Protein AF-A0A800DBE6-F1 (afdb_monomer_lite)

pLDDT: mean 91.49, std 10.07, range [50.34, 98.75]

Sequence (195 aa):
FDFISDFTILSKRKYLEGYFFPATYKIKESELTPQIFANKMLEAFEIRAKKLDILDGKNGKTLQEIVTMASIIEKESSTHSGKEPNMISGILWNRIDQNIPLGADATIRYALKKDSSALTRIELQKDNTFNTRKYKGLPPHAIANAGEASLKAAINPSDTKYLFYLHDKKQKIHYAITNTQHENNKTQFCGGSCE

Radius of gyration: 17.72 Å; chains: 1; bounding box: 42×35×54 Å

Foldseek 3Di:
DVLCVVPPQCVPDPDCAQQQADDDDDDDPVRDDPSVNSVVRNVVSVVLCVVLVQSCHAPPGHSQQLSQQLLLLQVQAPDLDDQRLLQLLQLQVVCLVVQHQSQRVLLLCLVVVHDPDDDDPVSLPDDDQSNSNPDGDTRPGHSHHGHSSSSNSNRRHDDDLWNDWWAAPVRDIDTDNDPVVVVVCCVVRHVPDTD

Structure (mmCIF, N/CA/C/O backbone):
data_AF-A0A800DBE6-F1
#
_entry.id   AF-A0A800DBE6-F1
#
loop_
_atom_site.group_PDB
_atom_site.id
_atom_site.type_symbol
_atom_site.label_atom_id
_atom_site.label_alt_id
_atom_site.label_comp_id
_atom_site.label_asym_id
_atom_site.label_entity_id
_atom_site.label_seq_id
_atom_site.pdbx_PDB_ins_code
_atom_site.Cartn_x
_atom_site.Cartn_y
_atom_site.Cartn_z
_atom_site.occupancy
_atom_site.B_iso_or_equiv
_atom_site.auth_seq_id
_atom_site.auth_comp_id
_atom_site.auth_asym_id
_atom_site.auth_atom_id
_atom_site.pdbx_PDB_model_num
ATOM 1 N N . PHE A 1 1 ? 0.647 7.026 -22.995 1.00 50.34 1 PHE A N 1
ATOM 2 C CA . PHE A 1 1 ? 2.117 7.091 -22.987 1.00 50.34 1 PHE A CA 1
ATOM 3 C C . PHE A 1 1 ? 2.603 6.146 -24.066 1.00 50.34 1 PHE A C 1
ATOM 5 O O . PHE A 1 1 ? 2.354 4.950 -23.951 1.00 50.34 1 PHE A O 1
ATOM 12 N N . ASP A 1 2 ? 3.245 6.670 -25.103 1.00 56.22 2 ASP A N 1
ATOM 13 C CA . ASP A 1 2 ? 3.570 5.904 -26.317 1.00 56.22 2 ASP A CA 1
ATOM 14 C C . ASP A 1 2 ? 4.612 4.797 -26.088 1.00 56.22 2 ASP A C 1
ATOM 16 O O . ASP A 1 2 ? 4.792 3.937 -26.936 1.00 56.22 2 ASP A O 1
ATOM 20 N N . PHE A 1 3 ? 5.250 4.757 -24.912 1.00 64.56 3 PHE A N 1
ATOM 21 C CA . PHE A 1 3 ? 6.233 3.734 -24.550 1.00 64.56 3 PHE A CA 1
ATOM 22 C C . PHE A 1 3 ? 5.660 2.472 -23.883 1.00 64.56 3 PHE A C 1
ATOM 24 O O . PHE A 1 3 ? 6.404 1.519 -23.676 1.00 64.56 3 PHE A O 1
ATOM 31 N N . ILE A 1 4 ? 4.370 2.447 -23.516 1.00 58.28 4 ILE A N 1
ATOM 32 C CA . ILE A 1 4 ? 3.752 1.293 -22.825 1.00 58.28 4 ILE A CA 1
ATOM 33 C C . ILE A 1 4 ? 3.210 0.259 -23.833 1.00 58.28 4 ILE A C 1
ATOM 35 O O . ILE A 1 4 ? 2.717 -0.790 -23.430 1.00 58.28 4 ILE A O 1
ATOM 39 N N . SER A 1 5 ? 3.278 0.524 -25.144 1.00 55.75 5 SER A N 1
ATOM 40 C CA . SER A 1 5 ? 2.689 -0.337 -26.187 1.00 55.75 5 SER A CA 1
ATOM 41 C C . SER A 1 5 ? 3.156 -1.791 -26.125 1.00 55.75 5 SER A C 1
ATOM 43 O O . SER A 1 5 ? 2.398 -2.687 -26.486 1.00 55.75 5 SER A O 1
ATOM 45 N N . ASP A 1 6 ? 4.364 -2.017 -25.615 1.00 62.03 6 ASP A N 1
ATOM 46 C CA . ASP A 1 6 ? 4.991 -3.337 -25.563 1.00 62.03 6 ASP A CA 1
ATOM 47 C C . ASP A 1 6 ? 4.538 -4.161 -24.338 1.00 62.03 6 ASP A C 1
ATOM 49 O O . ASP A 1 6 ? 4.771 -5.366 -24.279 1.00 62.03 6 ASP A O 1
ATOM 53 N N . PHE A 1 7 ? 3.834 -3.546 -23.376 1.00 66.06 7 PHE A N 1
ATOM 54 C CA . PHE A 1 7 ? 3.318 -4.212 -22.177 1.00 66.06 7 PHE A CA 1
ATOM 55 C C . PHE A 1 7 ? 1.818 -4.502 -22.310 1.00 66.06 7 PHE A C 1
ATOM 57 O O . PHE A 1 7 ? 0.968 -3.642 -22.065 1.00 66.06 7 PHE A O 1
ATOM 64 N N . THR A 1 8 ? 1.449 -5.737 -22.651 1.00 64.69 8 THR A N 1
ATOM 65 C CA . THR A 1 8 ? 0.046 -6.139 -22.899 1.00 64.69 8 THR A CA 1
ATOM 66 C C . THR A 1 8 ? -0.905 -5.946 -21.709 1.00 64.69 8 THR A C 1
ATOM 68 O O . THR A 1 8 ? -2.105 -5.735 -21.906 1.00 64.69 8 THR A O 1
ATOM 71 N N . ILE A 1 9 ? -0.395 -6.028 -20.475 1.00 68.44 9 ILE A N 1
ATOM 72 C CA . ILE A 1 9 ? -1.204 -5.918 -19.249 1.00 68.44 9 ILE A CA 1
ATOM 73 C C . ILE A 1 9 ? -1.178 -4.488 -18.703 1.00 68.44 9 ILE A C 1
ATOM 75 O O . ILE A 1 9 ? -2.212 -3.971 -18.270 1.00 68.44 9 ILE A O 1
ATOM 79 N N . LEU A 1 10 ? -0.017 -3.831 -18.742 1.00 74.88 10 LEU A N 1
ATOM 80 C CA . LEU A 1 10 ? 0.153 -2.480 -18.206 1.00 74.88 10 LEU A CA 1
ATOM 81 C C . LEU A 1 10 ? -0.401 -1.397 -19.140 1.00 74.88 10 LEU A C 1
ATOM 83 O O . LEU A 1 10 ? -0.924 -0.398 -18.652 1.00 74.88 10 LEU A O 1
ATOM 87 N N . SER A 1 11 ? -0.394 -1.616 -20.461 1.00 71.50 11 SER A N 1
ATOM 88 C CA . SER A 1 11 ? -0.977 -0.686 -21.451 1.00 71.50 11 SER A CA 1
ATOM 89 C C . SER A 1 11 ? -2.472 -0.434 -21.250 1.00 71.50 11 SER A C 1
ATOM 91 O O . SER A 1 11 ? -2.983 0.613 -21.639 1.00 71.50 11 SER A O 1
ATOM 93 N N . LYS A 1 12 ? -3.175 -1.364 -20.593 1.00 73.88 12 LYS A N 1
ATOM 94 C CA . LYS A 1 12 ? -4.606 -1.258 -20.275 1.00 73.88 12 LYS A CA 1
ATOM 95 C C . LYS A 1 12 ? -4.883 -0.487 -18.978 1.00 73.88 12 LYS A C 1
ATOM 97 O O . LYS A 1 12 ? -6.044 -0.306 -18.613 1.00 73.88 12 LYS A O 1
ATOM 102 N N . ARG A 1 13 ? -3.850 -0.067 -18.236 1.00 77.75 13 ARG A N 1
ATOM 103 C CA . ARG A 1 13 ? -4.003 0.593 -16.933 1.00 77.75 13 ARG A CA 1
ATOM 104 C C . ARG A 1 13 ? -4.153 2.101 -17.095 1.00 77.75 13 ARG A C 1
ATOM 106 O O . ARG A 1 13 ? -3.370 2.757 -17.771 1.00 77.75 13 ARG A O 1
ATOM 113 N N . LYS A 1 14 ? -5.138 2.663 -16.390 1.00 80.94 14 LYS A N 1
ATOM 114 C CA . LYS A 1 14 ? -5.362 4.115 -16.315 1.00 80.94 14 LYS A CA 1
ATOM 115 C C . LYS A 1 14 ? -4.233 4.848 -15.576 1.00 80.94 14 LYS A C 1
ATOM 117 O O . LYS A 1 14 ? -3.953 6.002 -15.883 1.00 80.94 14 LYS A O 1
ATOM 122 N N . TYR A 1 15 ? -3.603 4.177 -14.612 1.00 84.12 15 TYR A N 1
ATOM 123 C CA . TYR A 1 15 ? -2.525 4.709 -13.780 1.00 84.12 15 TYR A CA 1
ATOM 124 C C . TYR A 1 15 ? -1.358 3.721 -13.752 1.00 84.12 15 TYR A C 1
ATOM 126 O O . TYR A 1 15 ? -1.583 2.519 -13.613 1.00 84.12 15 TYR A O 1
ATOM 134 N N . LEU A 1 16 ? -0.132 4.239 -13.857 1.00 90.38 16 LEU A N 1
ATOM 135 C CA . LEU A 1 16 ? 1.105 3.457 -13.725 1.00 90.38 16 LEU A CA 1
ATOM 136 C C . LEU A 1 16 ? 1.738 3.534 -12.327 1.00 90.38 16 LEU A C 1
ATOM 138 O O . LEU A 1 16 ? 2.733 2.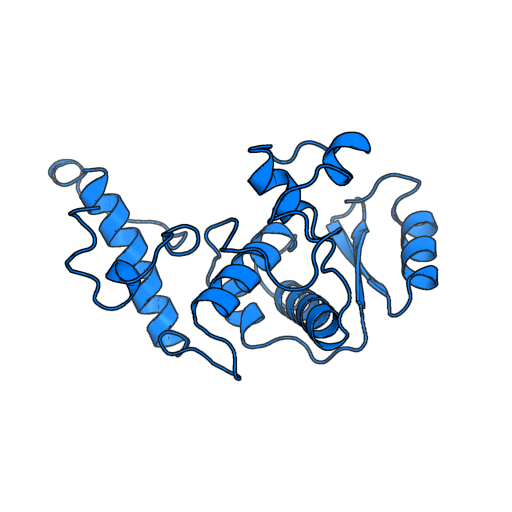861 -12.067 1.00 90.38 16 LEU A O 1
ATOM 142 N N . GLU A 1 17 ? 1.167 4.328 -11.422 1.00 94.38 17 GLU A N 1
ATOM 143 C CA . GLU A 1 17 ? 1.588 4.351 -10.020 1.00 94.38 17 GLU A CA 1
ATOM 144 C C . GLU A 1 17 ? 1.496 2.935 -9.427 1.00 94.38 17 GLU A C 1
ATOM 146 O O . GLU A 1 17 ? 0.474 2.260 -9.584 1.00 94.38 17 GLU A O 1
ATOM 151 N N . GLY A 1 18 ? 2.567 2.477 -8.775 1.00 96.50 18 GLY A N 1
ATOM 152 C CA . GLY A 1 18 ? 2.665 1.132 -8.200 1.00 96.50 18 GLY A CA 1
ATOM 153 C C . GLY A 1 18 ? 3.276 0.064 -9.112 1.00 96.50 18 GLY A C 1
ATOM 154 O O . GLY A 1 18 ? 3.572 -1.028 -8.629 1.00 96.50 18 GLY A O 1
ATOM 155 N N . TYR A 1 19 ? 3.497 0.363 -10.396 1.00 96.00 19 TYR A N 1
ATOM 156 C CA . TYR A 1 19 ? 3.990 -0.610 -11.380 1.00 96.00 19 TYR A CA 1
ATOM 157 C C . TYR A 1 19 ? 5.471 -0.437 -11.745 1.00 96.00 19 TYR A C 1
ATOM 159 O O . TYR A 1 19 ? 6.016 -1.259 -12.475 1.00 96.00 19 TYR A O 1
ATOM 167 N N . PHE A 1 20 ? 6.157 0.590 -11.236 1.00 95.94 20 PHE A N 1
ATOM 168 C CA . PHE A 1 20 ? 7.591 0.777 -11.471 1.00 95.94 20 PHE A CA 1
ATOM 169 C C . PHE A 1 20 ? 8.393 0.091 -10.365 1.00 95.94 20 PHE A C 1
ATOM 171 O O . PHE A 1 20 ? 8.610 0.670 -9.305 1.00 95.94 20 PHE A O 1
ATOM 178 N N . PHE A 1 21 ? 8.835 -1.148 -10.585 1.00 97.12 21 PHE A N 1
ATOM 179 C CA . PHE A 1 21 ? 9.424 -1.954 -9.512 1.00 97.12 21 PHE A CA 1
ATOM 180 C C . PHE A 1 21 ? 10.672 -1.286 -8.884 1.00 97.12 21 PHE A C 1
ATOM 182 O O . PHE A 1 21 ? 11.562 -0.837 -9.614 1.00 97.12 21 PHE A O 1
ATOM 189 N N . PRO A 1 22 ? 10.791 -1.213 -7.546 1.00 96.44 22 PRO A N 1
ATOM 190 C CA . PRO A 1 22 ? 11.966 -0.637 -6.899 1.00 96.44 22 PRO A CA 1
ATOM 191 C C . PRO A 1 22 ? 13.108 -1.664 -6.854 1.00 96.44 22 PRO A C 1
ATOM 193 O O . PRO A 1 22 ? 13.065 -2.644 -6.110 1.00 96.44 22 PRO A O 1
ATOM 196 N N . ALA A 1 23 ? 14.143 -1.455 -7.669 1.00 94.94 23 ALA A N 1
ATOM 197 C CA . ALA A 1 23 ? 15.337 -2.297 -7.715 1.00 94.94 23 ALA A CA 1
ATOM 198 C C . ALA A 1 23 ? 16.558 -1.515 -8.221 1.00 94.94 23 ALA A C 1
ATOM 200 O O . ALA A 1 23 ? 16.451 -0.368 -8.655 1.00 94.94 23 ALA A O 1
ATOM 201 N N . THR A 1 24 ? 17.723 -2.160 -8.197 1.00 94.69 24 THR A N 1
ATOM 202 C CA . THR A 1 24 ? 18.933 -1.646 -8.845 1.00 94.69 24 THR A CA 1
ATOM 203 C C . THR A 1 24 ? 18.963 -2.076 -10.307 1.00 94.69 24 THR A C 1
ATOM 205 O O . THR A 1 24 ? 18.937 -3.271 -10.608 1.00 94.69 24 THR A O 1
ATOM 208 N N . TYR A 1 25 ? 19.082 -1.109 -11.215 1.00 93.75 25 TYR A N 1
ATOM 209 C CA . TYR A 1 25 ? 19.108 -1.337 -12.659 1.00 93.75 25 TYR A CA 1
ATOM 210 C C . TYR A 1 25 ? 20.491 -1.032 -13.229 1.00 93.75 25 TYR A C 1
ATOM 212 O O . TYR A 1 25 ? 21.062 0.020 -12.957 1.00 93.75 25 TYR A O 1
ATOM 220 N N . LYS A 1 26 ? 21.023 -1.946 -14.046 1.00 93.38 26 LYS A N 1
ATOM 221 C CA . LYS A 1 26 ? 22.257 -1.723 -14.810 1.00 93.38 26 LYS A CA 1
ATOM 222 C C . LYS A 1 26 ? 21.892 -1.330 -16.238 1.00 93.38 26 LYS A C 1
ATOM 224 O O . LYS A 1 26 ? 21.202 -2.085 -16.924 1.00 93.38 26 LYS A O 1
ATOM 229 N N . ILE A 1 27 ? 22.345 -0.157 -16.667 1.00 93.31 27 ILE A N 1
ATOM 230 C CA . ILE A 1 27 ? 22.111 0.401 -18.004 1.00 93.31 27 ILE A CA 1
ATOM 231 C C . ILE A 1 27 ? 23.426 1.008 -18.473 1.00 93.31 27 ILE A C 1
ATOM 233 O O . ILE A 1 27 ? 24.124 1.636 -17.676 1.00 93.31 27 ILE A O 1
ATOM 237 N N . LYS A 1 28 ? 23.784 0.802 -19.742 1.00 94.69 28 LYS A N 1
ATOM 238 C CA . LYS A 1 28 ? 24.924 1.512 -20.321 1.00 94.69 28 LYS A CA 1
ATOM 239 C C . LYS A 1 28 ? 24.567 2.985 -20.456 1.00 94.69 28 LYS A C 1
ATOM 241 O O . LYS A 1 28 ? 23.475 3.308 -20.908 1.00 94.69 28 LYS A O 1
ATOM 246 N N . GLU A 1 29 ? 25.495 3.869 -20.118 1.00 93.75 29 GLU A N 1
ATOM 247 C CA . GLU A 1 29 ? 25.270 5.316 -20.184 1.00 93.75 29 GLU A CA 1
ATOM 248 C C . GLU A 1 29 ? 24.824 5.774 -21.582 1.00 93.75 29 GLU A C 1
ATOM 250 O O . GLU A 1 29 ? 23.875 6.540 -21.707 1.00 93.75 29 GLU A O 1
ATOM 255 N N . SER A 1 30 ? 25.408 5.198 -22.637 1.00 95.75 30 SER A N 1
ATOM 256 C CA . SER A 1 30 ? 25.043 5.466 -24.036 1.00 95.75 30 SER A CA 1
ATOM 257 C C . SER A 1 30 ? 23.611 5.063 -24.416 1.00 95.75 30 SER A C 1
ATOM 259 O O . SER A 1 30 ? 23.105 5.498 -25.444 1.00 95.75 30 SER A O 1
ATOM 261 N N . GLU A 1 31 ? 22.980 4.187 -23.633 1.00 91.44 31 GLU A N 1
ATOM 262 C CA . GLU A 1 31 ? 21.617 3.684 -23.840 1.00 91.44 31 GLU A CA 1
ATOM 263 C C . GLU A 1 31 ? 20.621 4.349 -22.868 1.00 91.44 31 GLU A C 1
ATOM 265 O O . GLU A 1 31 ? 19.426 4.058 -22.911 1.00 91.44 31 GLU A O 1
ATOM 270 N N . LEU A 1 32 ? 21.078 5.209 -21.949 1.00 93.31 32 LEU A N 1
ATOM 271 C CA . LEU A 1 32 ? 20.220 5.757 -20.906 1.00 93.31 32 LEU A CA 1
ATOM 272 C C . LEU A 1 32 ? 19.283 6.831 -21.469 1.00 93.31 32 LEU A C 1
ATOM 274 O O . LEU A 1 32 ? 19.688 7.939 -21.807 1.00 93.31 32 LEU A O 1
ATOM 278 N N . THR A 1 33 ? 17.991 6.520 -21.472 1.00 93.06 33 THR A N 1
ATOM 279 C CA . THR A 1 33 ? 16.910 7.493 -21.649 1.00 93.06 33 THR A CA 1
ATOM 280 C C . THR A 1 33 ? 15.860 7.289 -20.555 1.00 93.06 33 THR A C 1
ATOM 282 O O . THR A 1 33 ? 15.738 6.171 -20.036 1.00 93.06 33 THR A O 1
ATOM 285 N N . PRO A 1 34 ? 15.057 8.314 -20.205 1.00 90.62 34 PRO A N 1
ATOM 286 C CA . PRO A 1 34 ? 13.945 8.144 -19.268 1.00 90.62 34 PRO A CA 1
ATOM 287 C C . PRO A 1 34 ? 12.996 7.009 -19.673 1.00 90.62 34 PRO A C 1
ATOM 289 O O . PRO A 1 34 ? 12.542 6.253 -18.819 1.00 90.62 34 PRO A O 1
ATOM 292 N N . GLN A 1 35 ? 12.753 6.844 -20.977 1.00 88.06 35 GLN A N 1
ATOM 293 C CA . GLN A 1 35 ? 11.915 5.778 -21.525 1.00 88.06 35 GLN A CA 1
ATOM 294 C C . GLN A 1 35 ? 12.521 4.387 -21.304 1.00 88.06 35 GLN A C 1
ATOM 296 O O . GLN A 1 35 ? 11.833 3.486 -20.832 1.00 88.06 35 GLN A O 1
ATOM 301 N N . ILE A 1 36 ? 13.811 4.204 -21.598 1.00 89.81 36 ILE A N 1
ATOM 302 C CA . ILE A 1 36 ? 14.493 2.916 -21.396 1.00 89.81 36 ILE A CA 1
ATOM 303 C C . ILE A 1 36 ? 14.537 2.553 -19.909 1.00 89.81 36 ILE A C 1
ATOM 305 O O . ILE A 1 36 ? 14.324 1.394 -19.548 1.00 89.81 36 ILE A O 1
ATOM 309 N N . PHE A 1 37 ? 14.769 3.536 -19.035 1.00 92.25 37 PHE A N 1
ATOM 310 C CA . PHE A 1 37 ? 14.738 3.318 -17.591 1.00 92.25 37 PHE A CA 1
ATOM 311 C C . PHE A 1 37 ? 13.335 2.924 -17.107 1.00 92.25 37 PHE A C 1
ATOM 313 O O . PHE A 1 37 ? 13.189 1.908 -16.428 1.00 92.25 37 PHE A O 1
ATOM 320 N N . ALA A 1 38 ? 12.302 3.661 -17.528 1.00 91.19 38 ALA A N 1
ATOM 321 C CA . ALA A 1 38 ? 10.905 3.354 -17.228 1.00 91.19 38 ALA A CA 1
ATOM 322 C C . ALA A 1 38 ? 10.520 1.937 -17.682 1.00 91.19 38 ALA A C 1
ATOM 324 O O . ALA A 1 38 ? 9.991 1.165 -16.883 1.00 91.19 38 ALA A O 1
ATOM 325 N N . ASN A 1 39 ? 10.856 1.556 -18.918 1.00 89.19 39 ASN A N 1
ATOM 326 C CA . ASN A 1 39 ? 10.563 0.225 -19.451 1.00 89.19 39 ASN A CA 1
ATOM 327 C C . ASN A 1 39 ? 11.228 -0.881 -18.628 1.00 89.19 39 ASN A C 1
ATOM 329 O O . ASN A 1 39 ? 10.569 -1.860 -18.291 1.00 89.19 39 ASN A O 1
ATOM 333 N N . LYS A 1 40 ? 12.490 -0.707 -18.215 1.00 92.06 40 LYS A N 1
ATOM 334 C CA . LYS A 1 40 ? 13.169 -1.684 -17.346 1.00 92.06 40 LYS A CA 1
ATOM 335 C C . LYS A 1 40 ? 12.481 -1.849 -15.992 1.00 92.06 40 LYS A C 1
ATOM 337 O O . LYS A 1 40 ? 12.427 -2.962 -15.472 1.00 92.06 40 LYS A O 1
ATOM 342 N N . MET A 1 41 ? 11.950 -0.769 -15.421 1.00 94.75 41 MET A N 1
ATOM 343 C CA . MET A 1 41 ? 11.204 -0.831 -14.161 1.00 94.75 41 MET A CA 1
ATOM 344 C C . MET A 1 41 ? 9.854 -1.546 -14.311 1.00 94.75 41 MET A C 1
ATOM 346 O O . MET A 1 41 ? 9.480 -2.325 -13.431 1.00 94.75 41 MET A O 1
ATOM 350 N N . LEU A 1 42 ? 9.140 -1.307 -15.417 1.00 93.75 42 LEU A N 1
ATOM 351 C CA . LEU A 1 42 ? 7.870 -1.976 -15.728 1.00 93.75 42 LEU A CA 1
ATOM 352 C C . LEU A 1 42 ? 8.080 -3.469 -16.038 1.00 93.75 42 LEU A C 1
ATOM 354 O O . LEU A 1 42 ? 7.358 -4.320 -15.524 1.00 93.75 42 LEU A O 1
ATOM 358 N N . GLU A 1 43 ? 9.120 -3.805 -16.801 1.00 92.00 43 GLU A N 1
ATOM 359 C CA . GLU A 1 43 ? 9.507 -5.189 -17.096 1.00 92.00 43 GLU A CA 1
ATOM 360 C C . GLU A 1 43 ? 9.885 -5.943 -15.815 1.00 92.00 43 GLU A C 1
ATOM 362 O O . GLU A 1 43 ? 9.430 -7.065 -15.576 1.00 92.00 43 GLU A O 1
ATOM 367 N N . ALA A 1 44 ? 10.662 -5.307 -14.933 1.00 95.06 44 ALA A N 1
ATOM 368 C CA . ALA A 1 44 ? 10.984 -5.885 -13.637 1.00 95.06 44 ALA A CA 1
ATOM 369 C C . ALA A 1 44 ? 9.721 -6.156 -12.809 1.00 95.06 44 ALA A C 1
ATOM 371 O O . ALA A 1 44 ? 9.619 -7.228 -12.203 1.00 95.06 44 ALA A O 1
ATOM 372 N N . PHE A 1 45 ? 8.742 -5.246 -12.815 1.00 96.19 45 PHE A N 1
ATOM 373 C CA . PHE A 1 45 ? 7.456 -5.488 -12.167 1.00 96.19 45 PHE A CA 1
ATOM 374 C C . PHE A 1 45 ? 6.750 -6.709 -12.759 1.00 96.19 45 PHE A C 1
ATOM 376 O O . PHE A 1 45 ? 6.389 -7.606 -11.998 1.00 96.19 45 PHE A O 1
ATOM 383 N N . GLU A 1 46 ? 6.595 -6.795 -14.085 1.00 93.25 46 GLU A N 1
ATOM 384 C CA . GLU A 1 46 ? 5.912 -7.926 -14.728 1.00 93.25 46 GLU A CA 1
ATOM 385 C C . GLU A 1 46 ? 6.586 -9.265 -14.408 1.00 93.25 46 GLU A C 1
ATOM 387 O O . GLU A 1 46 ? 5.900 -10.235 -14.078 1.00 93.25 46 GLU A O 1
ATOM 392 N N . ILE A 1 47 ? 7.923 -9.318 -14.402 1.00 94.19 47 ILE A N 1
ATOM 393 C CA . ILE A 1 47 ? 8.677 -10.518 -14.010 1.00 94.19 47 ILE A CA 1
ATOM 394 C C . ILE A 1 47 ? 8.327 -10.938 -12.576 1.00 94.19 47 ILE A C 1
ATOM 396 O O . ILE A 1 47 ? 8.115 -12.126 -12.308 1.00 94.19 47 ILE A O 1
ATOM 400 N N . ARG A 1 48 ? 8.271 -9.989 -11.629 1.00 96.38 48 ARG A N 1
ATOM 401 C CA . ARG A 1 48 ? 7.926 -10.296 -10.229 1.00 96.38 48 ARG A CA 1
ATOM 402 C C . ARG A 1 48 ? 6.456 -10.668 -10.086 1.00 96.38 48 ARG A C 1
ATOM 404 O O . ARG A 1 48 ? 6.158 -11.656 -9.422 1.00 96.38 48 ARG A O 1
ATOM 411 N N . ALA A 1 49 ? 5.557 -9.941 -10.737 1.00 95.69 49 ALA A N 1
ATOM 412 C CA . ALA A 1 49 ? 4.128 -10.215 -10.723 1.00 95.69 49 ALA A CA 1
ATOM 413 C C . ALA A 1 49 ? 3.807 -11.599 -11.312 1.00 95.69 49 ALA A C 1
ATOM 415 O O . ALA A 1 49 ? 2.992 -12.332 -10.754 1.00 95.69 49 ALA A O 1
ATOM 416 N N . LYS A 1 50 ? 4.507 -12.008 -12.377 1.00 95.69 50 LYS A N 1
ATOM 417 C CA . LYS A 1 50 ? 4.414 -13.358 -12.945 1.00 95.69 50 LYS A CA 1
ATOM 418 C C . LYS A 1 50 ? 4.928 -14.419 -11.974 1.00 95.69 50 LYS A C 1
ATOM 420 O O . LYS A 1 50 ? 4.263 -15.425 -11.766 1.00 95.69 50 LYS A O 1
ATOM 425 N N . LYS A 1 51 ? 6.083 -14.189 -11.340 1.00 97.06 51 LYS A N 1
ATOM 426 C CA . LYS A 1 51 ? 6.653 -15.112 -10.339 1.00 97.06 51 LYS A CA 1
ATOM 427 C C . LYS A 1 51 ? 5.742 -15.289 -9.117 1.00 97.06 51 LYS A C 1
ATOM 429 O O . LYS A 1 51 ? 5.707 -16.370 -8.539 1.00 97.06 51 LYS A O 1
ATOM 434 N N . LEU A 1 52 ? 5.045 -14.230 -8.710 1.00 97.25 52 LEU A N 1
ATOM 435 C CA . LEU A 1 52 ? 4.070 -14.258 -7.615 1.00 97.25 52 LEU A CA 1
ATOM 436 C C . LEU A 1 52 ? 2.693 -14.771 -8.047 1.00 97.25 52 LEU A C 1
ATOM 438 O O . LEU A 1 52 ? 1.852 -15.028 -7.181 1.00 97.25 52 LEU A O 1
ATOM 442 N N . ASP A 1 53 ? 2.483 -14.940 -9.355 1.00 97.06 53 ASP A N 1
ATOM 443 C CA . ASP A 1 53 ? 1.217 -15.363 -9.940 1.00 97.06 53 ASP A CA 1
ATOM 444 C C . ASP A 1 53 ? 0.071 -14.431 -9.494 1.00 97.06 53 ASP A C 1
ATOM 446 O O . ASP A 1 53 ? -0.852 -14.824 -8.785 1.00 97.06 53 ASP A O 1
ATOM 450 N N . ILE A 1 54 ? 0.226 -13.136 -9.809 1.00 96.81 54 ILE A N 1
ATOM 451 C CA . ILE A 1 54 ? -0.747 -12.075 -9.476 1.00 96.81 54 ILE A CA 1
ATOM 452 C C . ILE A 1 54 ? -1.243 -11.285 -10.692 1.00 96.81 54 ILE A C 1
ATOM 454 O O . ILE A 1 54 ? -2.094 -10.413 -10.530 1.00 96.81 54 ILE A O 1
ATOM 458 N N . LEU A 1 55 ? -0.711 -11.540 -11.895 1.00 94.50 55 LEU A N 1
ATOM 459 C CA . LEU A 1 55 ? -1.022 -10.755 -13.099 1.00 94.50 55 LEU A CA 1
ATOM 460 C C . LEU A 1 55 ? -2.522 -10.752 -13.433 1.00 94.50 55 LEU A C 1
ATOM 462 O O . LEU A 1 55 ? -3.068 -9.697 -13.764 1.00 94.50 55 LEU A O 1
ATOM 466 N N . ASP A 1 56 ? -3.185 -11.892 -13.244 1.00 94.25 56 ASP A N 1
ATOM 467 C CA . ASP A 1 56 ? -4.627 -12.069 -13.455 1.00 94.25 56 ASP A CA 1
ATOM 468 C C . ASP A 1 56 ? -5.455 -11.850 -12.172 1.00 94.25 56 ASP A C 1
ATOM 470 O O . ASP A 1 56 ? -6.657 -12.107 -12.130 1.00 94.25 56 ASP A O 1
ATOM 474 N N . GLY A 1 57 ? -4.825 -11.322 -11.118 1.00 95.50 57 GLY A N 1
ATOM 475 C CA . GLY A 1 57 ? -5.379 -11.297 -9.769 1.00 95.50 57 GLY A CA 1
ATOM 476 C C . GLY A 1 57 ? -5.103 -12.589 -8.998 1.00 95.50 57 GLY A C 1
ATOM 477 O O . GLY A 1 57 ? -4.615 -13.577 -9.539 1.00 95.50 57 GLY A O 1
ATOM 478 N N . LYS A 1 58 ? -5.369 -12.561 -7.691 1.00 97.06 58 LYS A N 1
ATOM 479 C CA . LYS A 1 58 ? -5.135 -13.684 -6.773 1.00 97.06 58 LYS A CA 1
ATOM 480 C C . LYS A 1 58 ? -6.038 -13.555 -5.550 1.00 97.06 58 LYS A C 1
ATOM 482 O O . LYS A 1 58 ? -6.321 -12.443 -5.114 1.00 97.06 58 LYS A O 1
ATOM 487 N N . ASN A 1 59 ? -6.490 -14.679 -4.989 1.00 95.19 59 ASN A N 1
ATOM 488 C CA . ASN A 1 59 ? -7.323 -14.721 -3.774 1.00 95.19 59 ASN A CA 1
ATOM 489 C C . ASN A 1 59 ? -8.579 -13.825 -3.852 1.00 95.19 59 ASN A C 1
ATOM 491 O O . ASN A 1 59 ? -8.943 -13.157 -2.888 1.00 95.19 59 ASN A O 1
ATOM 495 N N . GLY A 1 60 ? -9.220 -13.769 -5.025 1.00 95.94 60 GLY A N 1
ATOM 496 C CA . GLY A 1 60 ? -10.409 -12.939 -5.256 1.00 95.94 60 GLY A CA 1
ATOM 497 C C . GLY A 1 60 ? -10.140 -11.433 -5.354 1.00 95.94 60 GLY A C 1
ATOM 498 O O . GLY A 1 60 ? -11.089 -10.656 -5.372 1.00 95.94 60 GLY A O 1
ATOM 499 N N . LYS A 1 61 ? -8.872 -11.010 -5.418 1.00 97.44 61 LYS A N 1
ATOM 500 C CA . LYS A 1 61 ? -8.463 -9.612 -5.594 1.00 97.44 61 LYS A CA 1
ATOM 501 C C . LYS A 1 61 ? -7.854 -9.417 -6.977 1.00 97.44 61 LYS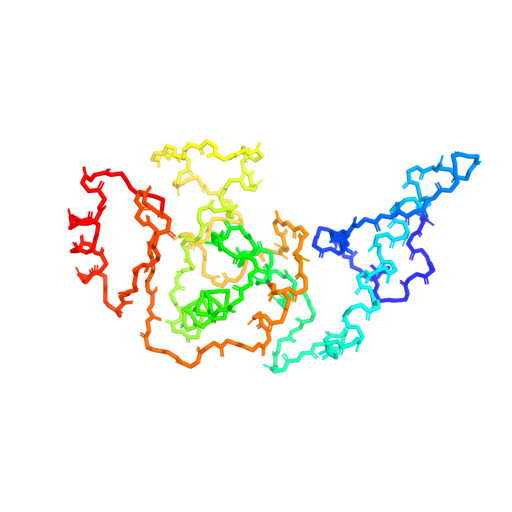 A C 1
ATOM 503 O O . LYS A 1 61 ? -7.062 -10.236 -7.445 1.00 97.44 61 LYS A O 1
ATOM 508 N N . THR A 1 62 ? -8.197 -8.315 -7.625 1.00 96.69 62 THR A N 1
ATOM 509 C CA . THR A 1 62 ? -7.598 -7.899 -8.896 1.00 96.69 62 THR A CA 1
ATOM 510 C C . THR A 1 62 ? -6.135 -7.490 -8.705 1.00 96.69 62 THR A C 1
ATOM 512 O O . THR A 1 62 ? -5.724 -7.087 -7.615 1.00 96.69 62 THR A O 1
ATOM 515 N N . LEU A 1 63 ? -5.343 -7.499 -9.785 1.00 96.19 63 LEU A N 1
ATOM 516 C CA . LEU A 1 63 ? -3.968 -6.979 -9.749 1.00 96.19 63 LEU A CA 1
ATOM 517 C C . LEU A 1 63 ? -3.908 -5.544 -9.194 1.00 96.19 63 LEU A C 1
ATOM 519 O O . LEU A 1 63 ? -3.012 -5.222 -8.421 1.00 96.19 63 LEU A O 1
ATOM 523 N N . GLN A 1 64 ? -4.875 -4.690 -9.544 1.00 96.19 64 GLN A N 1
ATOM 524 C CA . GLN A 1 64 ? -4.918 -3.310 -9.056 1.00 96.19 64 GLN A CA 1
ATOM 525 C C . GLN A 1 64 ? -5.122 -3.246 -7.540 1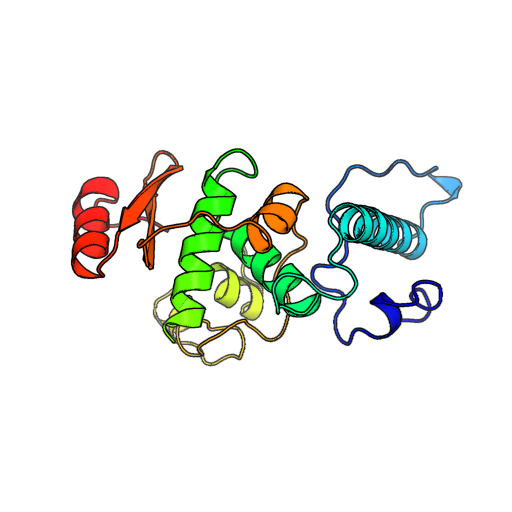.00 96.19 64 GLN A C 1
ATOM 527 O O . GLN A 1 64 ? -4.453 -2.455 -6.878 1.00 96.19 64 GLN A O 1
ATOM 532 N N . GLU A 1 65 ? -6.002 -4.073 -6.978 1.00 97.94 65 GLU A N 1
ATOM 533 C CA . GLU A 1 65 ? -6.218 -4.128 -5.529 1.00 97.94 65 GLU A CA 1
ATOM 534 C C . GLU A 1 65 ? -4.983 -4.659 -4.797 1.00 97.94 65 GLU A C 1
ATOM 536 O O . GLU A 1 65 ? -4.589 -4.091 -3.781 1.00 97.94 65 GLU A O 1
ATOM 541 N N . ILE A 1 66 ? -4.329 -5.687 -5.348 1.00 98.50 66 ILE A N 1
ATOM 542 C CA . ILE A 1 66 ? -3.086 -6.249 -4.799 1.00 98.50 66 ILE A CA 1
ATOM 543 C C . ILE A 1 66 ? -1.977 -5.192 -4.786 1.00 98.50 66 ILE A C 1
ATOM 545 O O . ILE A 1 66 ? -1.347 -4.979 -3.752 1.00 98.50 66 ILE A O 1
ATOM 549 N N . VAL A 1 67 ? -1.755 -4.499 -5.907 1.00 98.25 67 VAL A N 1
ATOM 550 C CA . VAL A 1 67 ? -0.721 -3.458 -6.032 1.00 98.25 67 VAL A CA 1
ATOM 551 C C . VAL A 1 67 ? -1.038 -2.256 -5.141 1.00 98.25 67 VAL A C 1
ATOM 553 O O . VAL A 1 67 ? -0.146 -1.713 -4.490 1.00 98.25 67 VAL A O 1
ATOM 556 N N . THR A 1 68 ? -2.314 -1.873 -5.041 1.00 98.50 68 THR A N 1
ATOM 557 C CA . THR A 1 68 ? -2.744 -0.782 -4.157 1.00 98.50 68 THR A CA 1
ATOM 558 C C . THR A 1 68 ? -2.514 -1.141 -2.693 1.00 98.50 68 THR A C 1
ATOM 560 O O . THR A 1 68 ? -1.887 -0.361 -1.976 1.00 98.50 68 THR A O 1
ATOM 563 N N . MET A 1 69 ? -2.925 -2.336 -2.260 1.00 98.75 69 MET A N 1
ATOM 564 C CA . MET A 1 69 ? -2.669 -2.819 -0.902 1.00 98.75 69 MET A CA 1
ATOM 565 C C . MET A 1 69 ? -1.165 -2.899 -0.609 1.00 98.75 69 MET A C 1
ATOM 567 O O . MET A 1 69 ? -0.710 -2.385 0.411 1.00 98.75 69 MET A O 1
ATOM 571 N N . ALA A 1 70 ? -0.376 -3.464 -1.528 1.00 98.56 70 ALA A N 1
ATOM 572 C CA . ALA A 1 70 ? 1.075 -3.550 -1.391 1.00 98.56 70 ALA A CA 1
ATOM 573 C C . ALA A 1 70 ? 1.724 -2.169 -1.227 1.00 98.56 70 ALA A C 1
ATOM 575 O O . ALA A 1 70 ? 2.636 -2.022 -0.421 1.00 98.56 70 ALA A O 1
ATOM 576 N N . SER A 1 71 ? 1.236 -1.146 -1.936 1.00 98.50 71 SER A N 1
ATOM 577 C CA . SER A 1 71 ? 1.754 0.220 -1.802 1.00 98.50 71 SER A CA 1
ATOM 578 C C . SER A 1 71 ? 1.455 0.863 -0.447 1.00 98.50 71 SER A C 1
ATOM 580 O O . SER A 1 71 ? 2.248 1.671 0.026 1.00 98.50 71 SER A O 1
ATOM 582 N N . ILE A 1 72 ? 0.335 0.500 0.187 1.00 98.38 72 ILE A N 1
ATOM 583 C CA . ILE A 1 72 ? 0.003 0.961 1.538 1.00 98.38 72 ILE A CA 1
ATOM 584 C C . ILE A 1 72 ? 0.908 0.240 2.539 1.00 98.38 72 ILE A C 1
ATOM 586 O O . ILE A 1 72 ? 1.578 0.902 3.322 1.00 98.38 72 ILE A O 1
ATOM 590 N N . ILE A 1 73 ? 1.019 -1.091 2.445 1.00 98.25 73 ILE A N 1
ATOM 591 C CA . ILE A 1 73 ? 1.919 -1.894 3.292 1.00 98.25 73 ILE A CA 1
ATOM 592 C C . ILE A 1 73 ? 3.362 -1.376 3.210 1.00 98.25 73 ILE A C 1
ATOM 594 O O . ILE A 1 73 ? 4.008 -1.215 4.238 1.00 98.25 73 ILE A O 1
ATOM 598 N N . GLU A 1 74 ? 3.850 -1.053 2.009 1.00 97.38 74 GLU A N 1
ATOM 599 C CA . GLU A 1 74 ? 5.198 -0.509 1.787 1.00 97.38 74 GLU A CA 1
ATOM 600 C C . GLU A 1 74 ? 5.471 0.762 2.602 1.00 97.38 74 GLU A C 1
ATOM 602 O O . GLU A 1 74 ? 6.596 0.978 3.053 1.00 97.38 74 GLU A O 1
ATOM 607 N N . LYS A 1 75 ? 4.449 1.611 2.766 1.00 95.56 75 LYS A N 1
ATOM 608 C CA . LYS A 1 75 ? 4.550 2.895 3.467 1.00 95.56 75 LYS A CA 1
ATOM 609 C C . LYS A 1 75 ? 4.252 2.796 4.961 1.00 95.56 75 LYS A C 1
ATOM 611 O O . LYS A 1 75 ? 4.666 3.690 5.689 1.00 95.56 75 LYS A O 1
ATOM 616 N N . GLU A 1 76 ? 3.548 1.753 5.386 1.00 94.06 76 GLU A N 1
ATOM 617 C CA . GLU A 1 76 ? 3.155 1.513 6.781 1.00 94.06 76 GLU A CA 1
ATOM 618 C C . GLU A 1 76 ? 4.129 0.581 7.518 1.00 94.06 76 GLU A C 1
ATOM 620 O O . GLU A 1 76 ? 4.153 0.559 8.744 1.00 94.06 76 GLU A O 1
ATOM 625 N N . SER A 1 77 ? 4.924 -0.207 6.792 1.00 92.44 77 SER A N 1
ATOM 626 C CA . SER A 1 77 ? 5.896 -1.123 7.386 1.00 92.44 77 SER A CA 1
ATOM 627 C C . SER A 1 77 ? 7.214 -0.412 7.681 1.00 92.44 77 SER A C 1
ATOM 629 O O . SER A 1 77 ? 7.830 0.169 6.785 1.00 92.44 77 SER A O 1
ATOM 631 N N . SER A 1 78 ? 7.700 -0.531 8.916 1.00 87.19 78 SER A N 1
ATOM 632 C CA . SER A 1 78 ? 9.048 -0.089 9.300 1.00 87.19 78 SER A CA 1
ATOM 633 C C . SER A 1 78 ? 10.112 -1.075 8.829 1.00 87.19 78 SER A C 1
ATOM 635 O O . SER A 1 78 ? 11.278 -0.712 8.667 1.00 87.19 78 SER A O 1
ATOM 637 N N . THR A 1 79 ? 9.721 -2.330 8.594 1.00 84.62 79 THR A N 1
ATOM 638 C CA . THR A 1 79 ? 10.600 -3.364 8.049 1.00 84.62 79 THR A CA 1
ATOM 639 C C . THR A 1 79 ? 10.059 -3.909 6.727 1.00 84.62 79 THR A C 1
ATOM 641 O O . THR A 1 79 ? 8.922 -4.356 6.633 1.00 84.62 79 THR A O 1
ATOM 644 N N . HIS A 1 80 ? 10.881 -3.935 5.676 1.00 86.50 80 HIS A N 1
ATOM 645 C CA . HIS A 1 80 ? 10.509 -4.505 4.365 1.00 86.50 80 HIS A CA 1
ATOM 646 C C . HIS A 1 80 ? 10.876 -5.993 4.261 1.00 86.50 80 HIS A C 1
ATOM 648 O O . HIS A 1 80 ? 11.286 -6.488 3.212 1.00 86.50 80 HIS A O 1
ATOM 654 N N . SER A 1 81 ? 10.791 -6.711 5.384 1.00 86.62 81 SER A N 1
ATOM 655 C CA . SER A 1 81 ? 11.118 -8.135 5.500 1.00 86.62 81 SER A CA 1
ATOM 656 C C . SER A 1 81 ? 10.478 -8.749 6.753 1.00 86.62 81 SER A C 1
ATOM 658 O O . SER A 1 81 ? 9.872 -8.055 7.564 1.00 86.62 81 SER A O 1
ATOM 660 N N . GLY A 1 82 ? 10.611 -10.065 6.931 1.00 88.81 82 GLY A N 1
ATOM 661 C CA . GLY A 1 82 ? 10.103 -10.745 8.122 1.00 88.81 82 GLY A CA 1
ATOM 662 C C . GLY A 1 82 ? 8.575 -10.834 8.161 1.00 88.81 82 GLY A C 1
ATOM 663 O O . GLY A 1 82 ? 7.934 -11.009 7.131 1.00 88.81 82 GLY A O 1
ATOM 664 N N . LYS A 1 83 ? 8.001 -10.788 9.371 1.00 93.00 83 LYS A N 1
ATOM 665 C CA . LYS A 1 83 ? 6.563 -11.033 9.612 1.00 93.00 83 LYS A CA 1
ATOM 666 C C . LYS A 1 83 ? 5.709 -9.762 9.672 1.00 93.00 83 LYS A C 1
ATOM 668 O O . LYS A 1 83 ? 4.487 -9.865 9.617 1.00 93.00 83 LYS A O 1
ATOM 673 N N . GLU A 1 84 ? 6.325 -8.591 9.820 1.00 95.56 84 GLU A N 1
ATOM 674 C CA . GLU A 1 84 ? 5.609 -7.323 10.005 1.00 95.56 84 GLU A CA 1
ATOM 675 C C . GLU A 1 84 ? 4.759 -6.943 8.779 1.00 95.56 84 GLU A C 1
ATOM 677 O O . GLU A 1 84 ? 3.556 -6.755 8.975 1.00 95.56 84 GLU A O 1
ATOM 682 N N . PRO A 1 85 ? 5.269 -6.969 7.526 1.00 97.31 85 PRO A N 1
ATOM 683 C CA . PRO A 1 85 ? 4.440 -6.703 6.348 1.00 97.31 85 PRO A CA 1
ATOM 684 C C . PRO A 1 85 ? 3.205 -7.607 6.260 1.00 97.31 85 PRO A C 1
ATOM 686 O O . PRO A 1 85 ? 2.106 -7.142 5.964 1.00 97.31 85 PRO A O 1
ATOM 689 N N . ASN A 1 86 ? 3.359 -8.906 6.547 1.00 97.88 86 ASN A N 1
ATOM 690 C CA . ASN A 1 86 ? 2.251 -9.864 6.532 1.00 97.88 86 ASN A CA 1
ATOM 691 C C . ASN A 1 86 ? 1.223 -9.557 7.628 1.00 97.88 86 ASN A C 1
ATOM 693 O O . ASN A 1 86 ? 0.025 -9.717 7.404 1.00 97.88 86 ASN A O 1
ATOM 697 N N . MET A 1 87 ? 1.668 -9.126 8.813 1.00 98.12 87 MET A N 1
ATOM 698 C CA . MET A 1 87 ? 0.769 -8.726 9.897 1.00 98.12 87 MET A CA 1
ATOM 699 C C . MET A 1 87 ? 0.005 -7.442 9.562 1.00 98.12 87 MET A C 1
ATOM 701 O O . MET A 1 87 ? -1.212 -7.411 9.731 1.00 98.12 87 MET A O 1
ATOM 705 N N . ILE A 1 88 ? 0.682 -6.423 9.023 1.00 98.06 88 ILE A N 1
ATOM 706 C CA . ILE A 1 88 ? 0.038 -5.191 8.541 1.00 98.06 88 ILE A CA 1
ATOM 707 C C . ILE A 1 88 ? -0.979 -5.528 7.443 1.00 98.06 88 ILE A C 1
ATOM 709 O O . ILE A 1 88 ? -2.123 -5.087 7.515 1.00 98.06 88 ILE A O 1
ATOM 713 N N . SER A 1 89 ? -0.608 -6.384 6.485 1.00 98.38 89 SER A N 1
ATOM 714 C CA . SER A 1 89 ? -1.516 -6.886 5.446 1.00 98.38 89 SER A CA 1
ATOM 715 C C . SER A 1 89 ? -2.769 -7.542 6.034 1.00 98.38 89 SER A C 1
ATOM 717 O O . SER A 1 89 ? -3.881 -7.191 5.648 1.00 98.38 89 SER A O 1
ATOM 719 N N . GLY A 1 90 ? -2.607 -8.440 7.015 1.00 98.44 90 GLY A N 1
ATOM 720 C CA . GLY A 1 90 ? -3.731 -9.087 7.700 1.00 98.44 90 GLY A CA 1
ATOM 721 C C . GLY A 1 90 ? -4.660 -8.085 8.380 1.00 98.44 90 GLY A C 1
ATOM 722 O O . GLY A 1 90 ? -5.873 -8.152 8.207 1.00 98.44 90 GLY A O 1
ATOM 723 N N . ILE A 1 91 ? -4.101 -7.093 9.075 1.00 98.56 91 ILE A N 1
ATOM 724 C CA . ILE A 1 91 ? -4.886 -6.037 9.725 1.00 98.56 91 ILE A CA 1
ATOM 725 C C . ILE A 1 91 ? -5.656 -5.196 8.696 1.00 98.56 91 ILE A C 1
ATOM 727 O O . ILE A 1 91 ? -6.849 -4.947 8.877 1.00 98.56 91 ILE A O 1
ATOM 731 N N . LEU A 1 92 ? -5.007 -4.760 7.613 1.00 98.50 92 LEU A N 1
ATOM 732 C CA . LEU A 1 92 ? -5.642 -3.923 6.592 1.00 98.50 92 LEU A CA 1
ATOM 733 C C . LEU A 1 92 ? -6.741 -4.681 5.833 1.00 98.50 92 LEU A C 1
ATOM 735 O O . LEU A 1 92 ? -7.817 -4.120 5.612 1.00 98.50 92 LEU A O 1
ATOM 739 N N . TRP A 1 93 ? -6.524 -5.956 5.491 1.00 98.38 93 TRP A N 1
ATOM 740 C CA . TRP A 1 93 ? -7.564 -6.788 4.879 1.00 98.38 93 TRP A CA 1
ATOM 741 C C . TRP A 1 93 ? -8.732 -7.047 5.831 1.00 98.38 93 TRP A C 1
ATOM 743 O O . TRP A 1 93 ? -9.874 -6.820 5.437 1.00 98.38 93 TRP A O 1
ATOM 753 N N . ASN A 1 94 ? -8.468 -7.378 7.100 1.00 98.38 94 ASN A N 1
ATOM 754 C CA . ASN A 1 94 ? -9.517 -7.533 8.111 1.00 98.38 94 ASN A CA 1
ATOM 755 C C . ASN A 1 94 ? -10.395 -6.283 8.233 1.00 98.38 94 ASN A C 1
ATOM 757 O O . ASN A 1 94 ? -11.613 -6.388 8.374 1.00 98.38 94 ASN A O 1
ATOM 761 N N . ARG A 1 95 ? -9.793 -5.088 8.176 1.00 98.25 95 ARG A N 1
ATOM 762 C CA . ARG A 1 95 ? -10.551 -3.831 8.207 1.00 98.25 95 ARG A CA 1
ATOM 763 C C . ARG A 1 95 ? -11.447 -3.685 6.982 1.00 98.25 95 ARG A C 1
ATOM 765 O O . ARG A 1 95 ? -12.605 -3.315 7.150 1.00 98.25 95 ARG A O 1
ATOM 772 N N . ILE A 1 96 ? -10.956 -4.005 5.782 1.00 97.81 96 ILE A N 1
ATOM 773 C CA . ILE A 1 96 ? -11.781 -3.991 4.562 1.00 97.81 96 ILE A CA 1
ATOM 774 C C . ILE A 1 96 ? -12.953 -4.965 4.698 1.00 97.81 96 ILE A C 1
ATOM 776 O O . ILE A 1 96 ? -14.096 -4.564 4.482 1.00 97.81 96 ILE A O 1
ATOM 780 N N . ASP A 1 97 ? -12.684 -6.199 5.119 1.00 97.19 97 ASP A N 1
ATOM 781 C CA . ASP A 1 97 ? -13.692 -7.257 5.219 1.00 97.19 97 ASP A CA 1
ATOM 782 C C . ASP A 1 97 ? -14.755 -6.944 6.290 1.00 97.19 97 ASP A C 1
ATOM 784 O O . ASP A 1 97 ? -15.926 -7.288 6.135 1.00 97.19 97 ASP A O 1
ATOM 788 N N . GLN A 1 98 ? -14.382 -6.211 7.345 1.00 97.50 98 GLN A N 1
ATOM 789 C CA . GLN A 1 98 ? -15.296 -5.728 8.389 1.00 97.50 98 GLN A CA 1
ATOM 790 C C . GLN A 1 98 ? -15.893 -4.342 8.098 1.00 97.50 98 GLN A C 1
ATOM 792 O O . GLN A 1 98 ? -16.556 -3.756 8.957 1.00 97.50 98 GLN A O 1
ATOM 797 N N . ASN A 1 99 ? -15.683 -3.792 6.897 1.00 96.81 99 ASN A N 1
ATOM 798 C CA . ASN A 1 99 ? -16.180 -2.475 6.499 1.00 96.81 99 ASN A CA 1
ATOM 799 C C . ASN A 1 99 ? -15.737 -1.342 7.458 1.00 96.81 99 ASN A C 1
ATOM 801 O O . ASN A 1 99 ? -16.502 -0.419 7.772 1.00 96.81 99 ASN A O 1
ATOM 805 N N . ILE A 1 100 ? -14.493 -1.416 7.929 1.00 96.69 100 ILE A N 1
ATOM 806 C CA . ILE A 1 100 ? -13.802 -0.422 8.757 1.00 96.69 100 ILE A CA 1
ATOM 807 C C . ILE A 1 100 ? -12.885 0.405 7.831 1.00 96.69 100 ILE A C 1
ATOM 809 O O . ILE A 1 100 ? -12.170 -0.177 7.014 1.00 96.69 100 ILE A O 1
ATOM 813 N N . PRO A 1 101 ? -12.857 1.751 7.928 1.00 96.88 101 PRO A N 1
ATOM 814 C CA . PRO A 1 101 ? -11.898 2.568 7.172 1.00 96.88 101 PRO A CA 1
ATOM 815 C C . PRO A 1 101 ? -10.459 2.111 7.445 1.00 96.88 101 PRO A C 1
ATOM 817 O O . PRO A 1 101 ? -10.167 1.781 8.592 1.00 96.88 101 PRO A O 1
ATOM 820 N N . LEU A 1 102 ? -9.557 2.106 6.455 1.00 97.25 102 LEU A N 1
ATOM 821 C CA . LEU A 1 102 ? -8.166 1.661 6.670 1.00 97.25 102 LEU A CA 1
ATOM 822 C C . LEU A 1 102 ? -7.413 2.579 7.637 1.00 97.25 102 LEU A C 1
ATOM 824 O O . LEU A 1 102 ? -6.660 2.105 8.479 1.00 97.25 102 LEU A O 1
ATOM 828 N N . GLY A 1 103 ? -7.657 3.888 7.546 1.00 94.88 103 GLY A N 1
ATOM 829 C CA . GLY A 1 103 ? -7.023 4.891 8.397 1.00 94.88 103 GLY A CA 1
ATOM 830 C C . GLY A 1 103 ? -5.515 5.047 8.188 1.00 94.88 103 GLY A C 1
ATOM 831 O O . GLY A 1 103 ? -4.840 5.458 9.123 1.00 94.88 103 GLY A O 1
ATOM 832 N N . ALA A 1 104 ? -5.006 4.722 6.997 1.00 95.06 104 ALA A N 1
ATOM 833 C CA . ALA A 1 104 ? -3.582 4.781 6.674 1.00 95.06 104 ALA A CA 1
ATOM 834 C C . ALA A 1 104 ? -3.164 6.212 6.298 1.00 95.06 104 ALA A C 1
ATOM 836 O O . ALA A 1 104 ? -3.567 6.735 5.252 1.00 95.06 104 ALA A O 1
ATOM 837 N N . ASP A 1 105 ? -2.327 6.852 7.111 1.00 92.69 105 ASP A N 1
ATOM 838 C CA . ASP A 1 105 ? -1.930 8.253 6.908 1.00 92.69 105 ASP A CA 1
ATOM 839 C C . ASP A 1 105 ? -1.080 8.454 5.654 1.00 92.69 105 ASP A C 1
ATOM 841 O O . ASP A 1 105 ? -1.148 9.511 5.016 1.00 92.69 105 ASP A O 1
ATOM 845 N N . ALA A 1 106 ? -0.356 7.416 5.226 1.00 94.69 106 ALA A N 1
ATOM 846 C CA . ALA A 1 106 ? 0.368 7.410 3.959 1.00 94.69 106 ALA A CA 1
ATOM 847 C C . ALA A 1 106 ? -0.531 7.749 2.753 1.00 94.69 106 ALA A C 1
ATOM 849 O O . ALA A 1 106 ? -0.094 8.439 1.829 1.00 94.69 106 ALA A O 1
ATOM 850 N N . THR A 1 107 ? -1.803 7.338 2.779 1.00 96.75 107 THR A N 1
ATOM 851 C CA . THR A 1 107 ? -2.755 7.621 1.690 1.00 96.75 107 THR A CA 1
ATOM 852 C C . THR A 1 107 ? -3.133 9.104 1.616 1.00 96.75 107 THR A C 1
ATOM 854 O O . THR A 1 107 ? -3.213 9.679 0.530 1.00 96.75 107 THR A O 1
ATOM 857 N N . ILE A 1 108 ? -3.260 9.767 2.769 1.00 95.62 108 ILE A N 1
ATOM 858 C CA . ILE A 1 108 ? -3.528 11.208 2.849 1.00 95.62 108 ILE A CA 1
ATOM 859 C C . ILE A 1 108 ? -2.291 12.000 2.418 1.00 95.62 108 ILE A C 1
ATOM 861 O O . ILE A 1 108 ? -2.417 12.937 1.628 1.00 95.62 108 ILE A O 1
ATOM 865 N N . ARG A 1 109 ? -1.093 11.604 2.876 1.00 95.12 109 ARG A N 1
ATOM 866 C CA . ARG A 1 109 ? 0.173 12.227 2.446 1.00 95.12 109 ARG A CA 1
ATOM 867 C C . ARG A 1 109 ? 0.327 12.189 0.927 1.00 95.12 109 ARG A C 1
ATOM 869 O O . ARG A 1 109 ? 0.640 13.219 0.331 1.00 95.12 109 ARG A O 1
ATOM 876 N N . TYR A 1 110 ? 0.010 11.052 0.302 1.00 96.00 110 TYR A N 1
ATOM 877 C CA . TYR A 1 110 ? 0.026 10.910 -1.154 1.00 96.00 110 TYR A CA 1
ATOM 878 C C . TYR A 1 110 ? -0.890 11.930 -1.849 1.00 96.00 110 TYR A C 1
ATOM 880 O O . TYR A 1 110 ? -0.431 12.687 -2.704 1.00 96.00 110 TYR A O 1
ATOM 888 N N . ALA A 1 111 ? -2.159 12.033 -1.437 1.00 95.19 111 ALA A N 1
ATOM 889 C CA . ALA A 1 111 ? -3.091 12.995 -2.036 1.00 95.19 111 ALA A CA 1
ATOM 890 C C . ALA A 1 111 ? -2.696 14.462 -1.821 1.00 95.19 111 ALA A C 1
ATOM 892 O O . ALA A 1 111 ? -3.003 15.316 -2.654 1.00 95.19 111 ALA A O 1
ATOM 893 N N . LEU A 1 112 ? -2.019 14.764 -0.714 1.00 94.38 112 LEU A N 1
ATOM 894 C CA . LEU A 1 112 ? -1.521 16.105 -0.417 1.00 94.38 112 LEU A CA 1
ATOM 895 C C . LEU A 1 112 ? -0.163 16.406 -1.061 1.00 94.38 112 LEU A C 1
ATOM 897 O O . LEU A 1 112 ? 0.301 17.538 -0.942 1.00 94.38 112 LEU A O 1
ATOM 901 N N . LYS A 1 113 ? 0.463 15.430 -1.738 1.00 92.75 113 LYS A N 1
ATOM 902 C CA . LYS A 1 113 ? 1.846 15.515 -2.240 1.00 92.75 113 LYS A CA 1
ATOM 903 C C . LYS A 1 113 ? 2.831 15.923 -1.139 1.00 92.75 113 LYS A C 1
ATOM 905 O O . LYS A 1 113 ? 3.752 16.703 -1.370 1.00 92.75 113 LYS A O 1
ATOM 910 N N . LYS A 1 114 ? 2.589 15.415 0.068 1.00 90.06 114 LYS A N 1
ATOM 911 C CA . LYS A 1 114 ? 3.386 15.684 1.260 1.00 90.06 114 LYS A CA 1
ATOM 912 C C . LYS A 1 114 ? 4.383 14.548 1.466 1.00 90.06 114 LYS A C 1
ATOM 914 O O . LYS A 1 114 ? 4.098 13.392 1.150 1.00 90.06 114 LYS A O 1
ATOM 919 N N . ASP A 1 115 ? 5.558 14.899 1.963 1.00 81.69 115 ASP A N 1
ATOM 920 C CA . ASP A 1 115 ? 6.598 13.951 2.353 1.00 81.69 115 ASP A CA 1
ATOM 921 C C . ASP A 1 115 ? 6.242 13.258 3.686 1.00 81.69 115 ASP A C 1
ATOM 923 O O . ASP A 1 115 ? 5.073 13.150 4.061 1.00 81.69 115 ASP A O 1
ATOM 927 N N . SER A 1 116 ? 7.242 12.761 4.416 1.00 76.94 116 SER A N 1
ATOM 928 C CA . SER A 1 116 ? 7.062 12.128 5.728 1.00 76.94 116 SER A CA 1
ATOM 929 C C . SER A 1 116 ? 6.724 13.109 6.858 1.00 76.94 116 SER A C 1
ATOM 931 O O . SER A 1 116 ? 6.689 12.708 8.017 1.00 76.94 116 SER A O 1
ATOM 933 N N . SER A 1 117 ? 6.486 14.391 6.568 1.00 82.94 117 SER A N 1
ATOM 934 C CA . SER A 1 117 ? 6.092 15.353 7.597 1.00 82.94 117 SER A CA 1
ATOM 935 C C . SER A 1 117 ? 4.733 15.019 8.226 1.00 82.94 117 SER A C 1
ATOM 937 O O . SER A 1 117 ? 3.856 14.373 7.637 1.00 82.94 117 SER A O 1
ATOM 939 N N . ALA A 1 118 ? 4.568 15.467 9.473 1.00 85.06 118 ALA A N 1
ATOM 940 C CA . ALA A 1 118 ? 3.360 15.230 10.247 1.00 85.06 118 ALA A CA 1
ATOM 941 C C . ALA A 1 118 ? 2.127 15.866 9.579 1.00 85.06 118 ALA A C 1
ATOM 943 O O . ALA A 1 118 ? 2.166 16.996 9.072 1.00 85.06 118 ALA A O 1
ATOM 944 N N . LEU A 1 119 ? 1.012 15.137 9.609 1.00 88.00 119 LEU A N 1
ATOM 945 C CA . LEU A 1 119 ? -0.283 15.639 9.166 1.00 88.00 119 LEU A CA 1
ATOM 946 C C . LEU A 1 119 ? -0.937 16.445 10.289 1.00 88.00 119 LEU A C 1
ATOM 948 O O . LEU A 1 119 ? -1.071 15.995 11.426 1.00 88.00 119 LEU A O 1
ATOM 952 N N . THR A 1 120 ? -1.385 17.649 9.959 1.00 91.44 120 THR A N 1
ATOM 953 C CA . THR A 1 120 ? -2.205 18.469 10.850 1.00 91.44 120 THR A CA 1
ATOM 954 C C . THR A 1 120 ? -3.618 17.897 10.962 1.00 91.44 120 THR A C 1
ATOM 956 O O . THR A 1 120 ? -4.101 17.177 10.085 1.00 91.44 120 THR A O 1
ATOM 959 N N . ARG A 1 121 ? -4.353 18.284 12.013 1.00 89.75 121 ARG A N 1
ATOM 960 C CA . ARG A 1 121 ? -5.765 17.889 12.176 1.00 89.75 121 ARG A CA 1
ATOM 961 C C . ARG A 1 121 ? -6.637 18.291 10.982 1.00 89.75 121 ARG A C 1
ATOM 963 O O . ARG A 1 121 ? -7.548 17.550 10.632 1.00 89.75 121 ARG A O 1
ATOM 970 N N . ILE A 1 122 ? -6.349 19.436 10.361 1.00 91.75 122 ILE A N 1
ATOM 971 C CA . ILE A 1 122 ? -7.080 19.933 9.186 1.00 91.75 122 ILE A CA 1
ATOM 972 C C . ILE A 1 122 ? -6.798 19.039 7.973 1.00 91.75 122 ILE A C 1
ATOM 974 O O . ILE A 1 122 ? -7.723 18.642 7.268 1.00 91.75 122 ILE A O 1
ATOM 978 N N . GLU A 1 123 ? -5.536 18.668 7.753 1.00 92.81 123 GLU A N 1
ATOM 979 C CA . GLU A 1 123 ? -5.138 17.780 6.654 1.00 92.81 123 GLU A CA 1
ATOM 980 C C . GLU A 1 123 ? -5.763 16.387 6.784 1.00 92.81 123 GLU A C 1
ATOM 982 O O . GLU A 1 123 ? -6.299 15.869 5.805 1.00 92.81 123 GLU A O 1
ATOM 987 N N . LEU A 1 124 ? -5.793 15.824 7.999 1.00 91.81 124 LEU A N 1
ATOM 988 C CA . LEU A 1 124 ? -6.446 14.539 8.284 1.00 91.81 124 LEU A CA 1
ATOM 989 C C . LEU A 1 124 ? -7.948 14.539 7.945 1.00 91.81 124 LEU A C 1
ATOM 991 O O . LEU A 1 124 ? -8.521 13.496 7.625 1.00 91.81 124 LEU A O 1
ATOM 995 N N . GLN A 1 125 ? -8.590 15.708 7.996 1.00 91.81 125 GLN A N 1
ATOM 996 C CA . GLN A 1 125 ? -10.011 15.893 7.701 1.00 91.81 125 GLN A CA 1
ATOM 997 C C . GLN A 1 125 ? -10.282 16.346 6.261 1.00 91.81 125 GLN A C 1
ATOM 999 O O . GLN A 1 125 ? -11.448 16.502 5.886 1.00 91.81 125 GLN A O 1
ATOM 1004 N N . LYS A 1 126 ? -9.255 16.543 5.425 1.00 92.56 126 LYS A N 1
ATOM 1005 C CA . LYS A 1 126 ? -9.458 17.017 4.053 1.00 92.56 126 LYS A CA 1
ATOM 1006 C C . LYS A 1 126 ? -10.186 15.971 3.219 1.00 92.56 126 LYS A C 1
ATOM 1008 O O . LYS A 1 126 ? -9.853 14.787 3.253 1.00 92.56 126 LYS A O 1
ATOM 1013 N N . ASP A 1 127 ? -11.175 16.415 2.457 1.00 94.44 127 ASP A N 1
ATOM 1014 C CA . ASP A 1 127 ? -11.950 15.536 1.591 1.00 94.44 127 ASP A CA 1
ATOM 1015 C C . ASP A 1 127 ? -11.202 15.238 0.294 1.00 94.44 127 ASP A C 1
ATOM 1017 O O . ASP A 1 127 ? -10.873 16.148 -0.463 1.00 94.44 127 ASP A O 1
ATOM 1021 N N . ASN A 1 128 ? -10.857 13.969 0.081 1.00 94.06 128 ASN A N 1
ATOM 1022 C CA . ASN A 1 128 ? -10.250 13.479 -1.152 1.00 94.06 128 ASN A CA 1
ATOM 1023 C C . ASN A 1 128 ? -10.383 11.952 -1.231 1.00 94.06 128 ASN A C 1
ATOM 1025 O O . ASN A 1 128 ? -10.452 11.280 -0.203 1.00 94.06 128 ASN A O 1
ATOM 1029 N N . THR A 1 129 ? -10.351 11.397 -2.442 1.00 95.62 129 THR A N 1
ATOM 1030 C CA . THR A 1 129 ? -10.567 9.961 -2.696 1.00 95.62 129 THR A CA 1
ATOM 1031 C C . THR A 1 129 ? -9.503 9.038 -2.094 1.00 95.62 129 THR A C 1
ATOM 1033 O O . THR A 1 129 ? -9.716 7.833 -2.054 1.00 95.62 129 THR A O 1
ATOM 1036 N N . PHE A 1 130 ? -8.369 9.569 -1.627 1.00 97.31 130 PHE A N 1
ATOM 1037 C CA . PHE A 1 130 ? -7.344 8.802 -0.914 1.00 97.31 130 PHE A CA 1
ATOM 1038 C C . PHE A 1 130 ? -7.465 8.923 0.604 1.00 97.31 130 PHE A C 1
ATOM 1040 O O . PHE A 1 130 ? -6.698 8.289 1.316 1.00 97.31 130 PHE A O 1
ATOM 1047 N N . ASN A 1 131 ? -8.404 9.708 1.139 1.00 97.19 131 ASN A N 1
ATOM 1048 C CA . ASN A 1 131 ? -8.584 9.806 2.579 1.00 97.19 131 ASN A CA 1
ATOM 1049 C C . ASN A 1 131 ? -9.265 8.539 3.114 1.00 97.19 131 ASN A C 1
ATOM 1051 O O . ASN A 1 131 ? -10.484 8.492 3.299 1.00 97.19 131 ASN A O 1
ATOM 1055 N N . THR A 1 132 ? -8.456 7.523 3.413 1.00 96.94 132 THR A N 1
ATOM 1056 C CA . THR A 1 132 ? -8.915 6.233 3.946 1.00 96.94 132 THR A CA 1
ATOM 1057 C C . THR A 1 132 ? -9.364 6.283 5.411 1.00 96.94 132 THR A C 1
ATOM 1059 O O . THR A 1 132 ? -9.729 5.254 5.981 1.00 96.94 132 THR A O 1
ATOM 1062 N N . ARG A 1 133 ? -9.371 7.469 6.040 1.00 94.75 133 ARG A N 1
ATOM 1063 C CA . ARG A 1 133 ? -10.084 7.719 7.305 1.00 94.75 133 ARG A CA 1
ATOM 1064 C C . ARG A 1 133 ? -11.559 8.059 7.067 1.00 94.75 133 ARG A C 1
ATOM 1066 O O . ARG A 1 133 ? -12.378 7.811 7.947 1.00 94.75 133 ARG A O 1
ATOM 1073 N N . LYS A 1 134 ? -11.895 8.617 5.897 1.00 94.81 134 LYS A N 1
ATOM 1074 C CA . LYS A 1 134 ? -13.264 9.001 5.511 1.00 94.81 134 LYS A CA 1
ATOM 1075 C C . LYS A 1 134 ? -13.942 7.974 4.617 1.00 94.81 134 LYS A C 1
ATOM 1077 O O . LYS A 1 134 ? -15.096 7.625 4.851 1.00 94.81 134 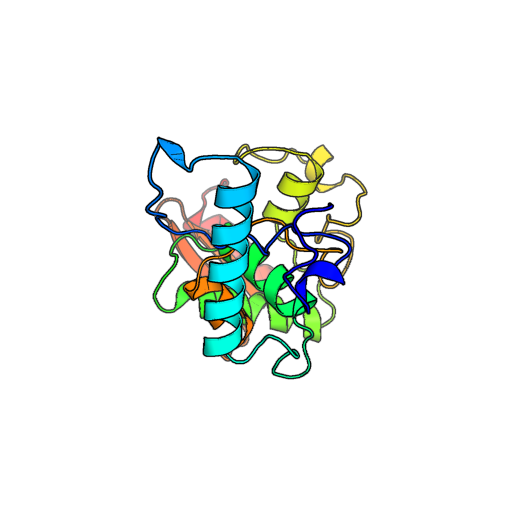LYS A O 1
ATOM 1082 N N . TYR A 1 135 ? -13.231 7.507 3.596 1.00 96.38 135 TYR A N 1
ATOM 1083 C CA . TYR A 1 135 ? -13.751 6.556 2.623 1.00 96.38 135 TYR A CA 1
ATOM 1084 C C . TYR A 1 135 ? -13.256 5.151 2.951 1.00 96.38 135 TYR A C 1
ATOM 1086 O O . TYR A 1 135 ? -12.086 4.942 3.271 1.00 96.38 135 TYR A O 1
ATOM 1094 N N . LYS A 1 136 ? -14.179 4.190 2.909 1.00 96.81 136 LYS A N 1
ATOM 1095 C CA . LYS A 1 136 ? -13.899 2.781 3.186 1.00 96.81 136 LYS A CA 1
ATOM 1096 C C . LYS A 1 136 ? -13.368 2.084 1.935 1.00 96.81 136 LYS A C 1
ATOM 1098 O O . LYS A 1 136 ? -13.665 2.505 0.820 1.00 96.81 136 LYS A O 1
ATOM 1103 N N . GLY A 1 137 ? -12.644 0.987 2.139 1.00 97.38 137 GLY A N 1
ATOM 1104 C CA . GLY A 1 137 ? -11.999 0.241 1.061 1.00 97.38 137 GLY A CA 1
ATOM 1105 C C . GLY A 1 137 ? -10.643 0.824 0.662 1.00 97.38 137 GLY A C 1
ATOM 1106 O O . GLY A 1 137 ? -10.041 1.611 1.395 1.00 97.38 137 GLY A O 1
ATOM 1107 N N . LEU A 1 138 ? -10.148 0.388 -0.495 1.00 98.00 138 LEU A N 1
ATOM 1108 C CA . LEU A 1 138 ? -8.879 0.848 -1.052 1.00 98.00 138 LEU A CA 1
ATOM 1109 C C . LEU A 1 138 ? -9.034 2.221 -1.731 1.00 98.00 138 LEU A C 1
ATOM 1111 O O . LEU A 1 138 ? -10.098 2.515 -2.281 1.00 98.00 138 LEU A O 1
ATOM 1115 N N . PRO A 1 139 ? -7.975 3.053 -1.747 1.00 97.44 139 PRO A N 1
ATOM 1116 C CA . PRO A 1 139 ? -7.946 4.240 -2.591 1.00 97.44 139 PRO A CA 1
ATOM 1117 C C . PRO A 1 139 ? -7.995 3.860 -4.089 1.00 97.44 139 PRO A C 1
ATOM 1119 O O . PRO A 1 139 ? -7.780 2.698 -4.440 1.00 97.44 139 PRO A O 1
ATOM 1122 N N . PRO A 1 140 ? -8.237 4.824 -5.003 1.00 96.19 140 PRO A N 1
ATOM 1123 C CA . PRO A 1 140 ? -8.422 4.535 -6.428 1.00 96.19 140 PRO A CA 1
ATOM 1124 C C . PRO A 1 140 ? -7.253 3.805 -7.104 1.00 96.19 140 PRO A C 1
ATOM 1126 O O . PRO A 1 140 ? -7.466 3.083 -8.077 1.00 96.19 140 PRO A O 1
ATOM 1129 N N . HIS A 1 141 ? -6.025 4.009 -6.626 1.00 96.19 141 HIS A N 1
ATOM 1130 C CA . HIS A 1 141 ? -4.824 3.317 -7.088 1.00 96.19 141 HIS A CA 1
ATOM 1131 C C . HIS A 1 141 ? -3.731 3.356 -6.015 1.00 96.19 141 HIS A C 1
ATOM 1133 O O . HIS A 1 141 ? -3.895 3.978 -4.963 1.00 96.19 141 HIS A O 1
ATOM 1139 N N . ALA A 1 142 ? -2.609 2.695 -6.300 1.00 97.88 142 ALA A N 1
ATOM 1140 C CA . ALA A 1 142 ? -1.435 2.678 -5.443 1.00 97.88 142 ALA A CA 1
ATOM 1141 C C . ALA A 1 142 ? -0.898 4.081 -5.132 1.00 97.88 142 ALA A C 1
ATOM 1143 O O . ALA A 1 142 ? -1.093 5.016 -5.907 1.00 97.88 142 ALA A O 1
ATOM 1144 N N . ILE A 1 143 ? -0.204 4.197 -4.001 1.00 97.44 143 ILE A N 1
ATOM 1145 C CA . ILE A 1 143 ? 0.391 5.446 -3.495 1.00 97.44 143 ILE A CA 1
ATOM 1146 C C . ILE A 1 143 ? 1.928 5.440 -3.515 1.00 97.44 143 ILE A C 1
ATOM 1148 O O . ILE A 1 143 ? 2.570 6.405 -3.105 1.00 97.44 143 ILE A O 1
ATOM 1152 N N . ALA A 1 144 ? 2.520 4.318 -3.919 1.00 96.75 144 ALA A N 1
ATOM 1153 C CA . ALA A 1 144 ? 3.956 4.084 -3.975 1.00 96.75 144 ALA A CA 1
ATOM 1154 C C . ALA A 1 144 ? 4.250 2.841 -4.823 1.00 96.75 144 ALA A C 1
ATOM 1156 O O . ALA A 1 144 ? 3.377 1.993 -5.022 1.00 96.75 144 ALA A O 1
ATOM 1157 N N . ASN A 1 145 ? 5.500 2.697 -5.257 1.00 97.44 145 ASN A N 1
ATOM 1158 C CA . ASN A 1 145 ? 5.991 1.458 -5.849 1.00 97.44 145 ASN A CA 1
ATOM 1159 C C . ASN A 1 145 ? 6.464 0.504 -4.749 1.00 97.44 145 ASN A C 1
ATOM 1161 O O . ASN A 1 145 ? 7.409 0.814 -4.028 1.00 97.44 145 ASN A O 1
ATOM 1165 N N . ALA A 1 146 ? 5.796 -0.641 -4.625 1.00 97.56 146 ALA A N 1
ATOM 1166 C CA . ALA A 1 146 ? 6.040 -1.607 -3.562 1.00 97.56 146 ALA A CA 1
ATOM 1167 C C . ALA A 1 146 ? 7.148 -2.608 -3.923 1.00 97.56 146 ALA A C 1
ATOM 1169 O O . ALA A 1 146 ? 7.234 -3.079 -5.062 1.00 97.56 146 ALA A O 1
ATOM 1170 N N . GLY A 1 147 ? 7.969 -2.974 -2.937 1.00 96.94 147 GLY A N 1
ATOM 1171 C CA . GLY A 1 147 ? 8.954 -4.040 -3.076 1.00 96.94 147 GLY A CA 1
ATOM 1172 C C . GLY A 1 147 ? 8.325 -5.439 -3.089 1.00 96.94 147 GLY A C 1
ATOM 1173 O O . GLY A 1 147 ? 7.135 -5.634 -2.826 1.00 96.94 147 GLY A O 1
ATOM 1174 N N . GLU A 1 148 ? 9.147 -6.461 -3.353 1.00 96.19 148 GLU A N 1
ATOM 1175 C CA . GLU A 1 148 ? 8.682 -7.859 -3.405 1.00 96.19 148 GLU A CA 1
ATOM 1176 C C . GLU A 1 148 ? 8.096 -8.337 -2.063 1.00 96.19 148 GLU A C 1
ATOM 1178 O O . GLU A 1 148 ? 7.157 -9.132 -2.063 1.00 96.19 148 GLU A O 1
ATOM 1183 N N . ALA A 1 149 ? 8.605 -7.849 -0.925 1.00 96.94 149 ALA A N 1
ATOM 1184 C CA . ALA A 1 149 ? 8.086 -8.201 0.399 1.00 96.94 149 ALA A CA 1
ATOM 1185 C C . ALA A 1 149 ? 6.638 -7.726 0.596 1.00 96.94 149 ALA A C 1
ATOM 1187 O O . ALA A 1 149 ? 5.782 -8.518 0.982 1.00 96.94 149 ALA A O 1
ATOM 1188 N N . SER A 1 150 ? 6.348 -6.472 0.254 1.00 98.38 150 SER A N 1
ATOM 1189 C CA . SER A 1 150 ? 5.009 -5.884 0.358 1.00 98.38 150 SER A CA 1
ATOM 1190 C C . SER A 1 150 ? 4.029 -6.501 -0.644 1.00 98.38 150 SER A C 1
ATOM 1192 O O . SER A 1 150 ? 2.892 -6.799 -0.282 1.00 98.38 150 SER A O 1
ATOM 1194 N N . LEU A 1 151 ? 4.475 -6.795 -1.875 1.00 98.12 151 LEU A N 1
ATOM 1195 C CA . LEU A 1 151 ? 3.673 -7.543 -2.856 1.00 98.12 151 LEU A CA 1
ATOM 1196 C C . LEU A 1 151 ? 3.317 -8.948 -2.349 1.00 98.12 151 LEU A C 1
ATOM 1198 O O . LEU A 1 151 ? 2.163 -9.362 -2.438 1.00 98.12 151 LEU A O 1
ATOM 1202 N N . LYS A 1 152 ? 4.287 -9.674 -1.775 1.00 97.88 152 LYS A N 1
ATOM 1203 C CA . LYS A 1 152 ? 4.049 -10.990 -1.159 1.00 97.88 152 LYS A CA 1
ATOM 1204 C C . LYS A 1 152 ? 3.115 -10.904 0.037 1.00 97.88 152 LYS A C 1
ATOM 1206 O O . LYS A 1 152 ? 2.264 -11.777 0.185 1.00 97.88 152 LYS A O 1
ATOM 1211 N N . ALA A 1 153 ? 3.281 -9.892 0.882 1.00 98.38 153 ALA A N 1
ATOM 1212 C CA . ALA A 1 153 ? 2.441 -9.685 2.049 1.00 98.38 153 ALA A CA 1
ATOM 1213 C C . ALA A 1 153 ? 0.991 -9.396 1.652 1.00 98.38 153 ALA A C 1
ATOM 1215 O O . ALA A 1 153 ? 0.082 -9.958 2.259 1.00 98.38 153 ALA A O 1
ATOM 1216 N N . ALA A 1 154 ? 0.766 -8.600 0.600 1.00 98.38 154 ALA A N 1
ATOM 1217 C CA . ALA A 1 154 ? -0.570 -8.276 0.104 1.00 98.38 154 ALA A CA 1
ATOM 1218 C C . ALA A 1 154 ? -1.382 -9.522 -0.294 1.00 98.38 154 ALA A C 1
ATOM 1220 O O . ALA A 1 154 ? -2.593 -9.538 -0.085 1.00 98.38 154 ALA A O 1
ATOM 1221 N N . ILE A 1 155 ? -0.728 -10.568 -0.817 1.00 98.19 155 ILE A N 1
ATOM 1222 C CA . ILE A 1 155 ? -1.383 -11.837 -1.188 1.00 98.19 155 ILE A CA 1
ATOM 1223 C C . ILE A 1 155 ? -1.286 -12.940 -0.126 1.00 98.19 155 ILE A C 1
ATOM 1225 O O . ILE A 1 155 ? -2.019 -13.918 -0.218 1.00 98.19 155 ILE A O 1
ATOM 1229 N N . ASN A 1 156 ? -0.407 -12.798 0.868 1.00 97.62 156 ASN A N 1
ATOM 1230 C CA . ASN A 1 156 ? -0.233 -13.751 1.967 1.00 97.62 156 ASN A CA 1
ATOM 1231 C C . ASN A 1 156 ? -0.346 -13.037 3.328 1.00 97.62 156 ASN A C 1
ATOM 1233 O O . ASN A 1 156 ? 0.649 -12.958 4.058 1.00 97.62 156 ASN A O 1
ATOM 1237 N N . PRO A 1 157 ? -1.513 -12.466 3.674 1.00 97.88 157 PRO A N 1
ATOM 1238 C CA . PRO A 1 157 ? -1.705 -11.841 4.978 1.00 97.88 157 PRO A CA 1
ATOM 1239 C C . PRO A 1 157 ? -1.532 -12.847 6.122 1.00 97.88 157 PRO A C 1
ATOM 1241 O O . PRO A 1 157 ? -1.843 -14.029 5.981 1.00 97.88 157 PRO A O 1
ATOM 1244 N N . SER A 1 158 ? -1.058 -12.370 7.274 1.00 98.06 158 SER A N 1
ATOM 1245 C CA . SER A 1 158 ? -1.111 -13.152 8.511 1.00 98.06 158 SER A CA 1
ATOM 1246 C C . SER A 1 158 ? -2.566 -13.342 8.931 1.00 98.06 158 SER A C 1
ATOM 1248 O O . SER A 1 158 ? -3.314 -12.366 8.984 1.00 98.06 158 SER A O 1
ATOM 1250 N N . ASP A 1 159 ? -2.941 -14.565 9.306 1.00 97.50 159 ASP A N 1
ATOM 1251 C CA . ASP A 1 159 ? -4.205 -14.805 10.000 1.00 97.50 159 ASP A CA 1
ATOM 1252 C C . ASP A 1 159 ? -4.136 -14.181 11.400 1.00 97.50 159 ASP A C 1
ATOM 1254 O O . ASP A 1 159 ? -3.252 -14.489 12.208 1.00 97.50 159 ASP A O 1
ATOM 1258 N N . THR A 1 160 ? -5.015 -13.219 11.659 1.00 97.81 160 THR A N 1
ATOM 1259 C CA . THR A 1 160 ? -4.997 -12.422 12.879 1.00 97.81 160 THR A CA 1
ATOM 1260 C C . THR A 1 160 ? -6.368 -11.844 13.178 1.00 97.81 160 THR A C 1
ATOM 1262 O O . THR A 1 160 ? -7.184 -11.634 12.288 1.00 97.81 160 THR A O 1
ATOM 1265 N N . LYS A 1 161 ? -6.607 -11.526 14.452 1.00 97.69 161 LYS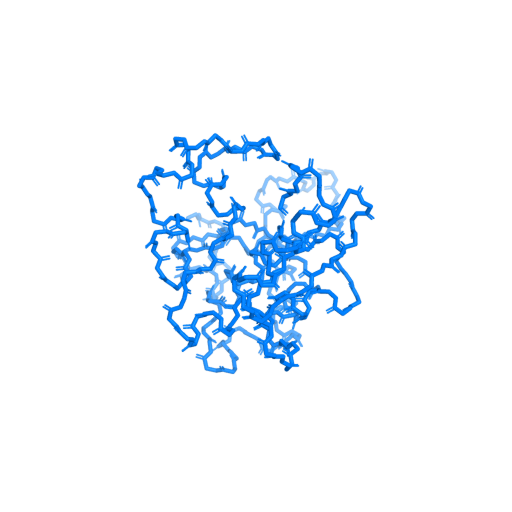 A N 1
ATOM 1266 C CA . LYS A 1 161 ? -7.790 -10.780 14.910 1.00 97.69 161 LYS A CA 1
ATOM 1267 C C . LYS A 1 161 ? -7.498 -9.299 15.141 1.00 97.69 161 LYS A C 1
ATOM 1269 O O . LYS A 1 161 ? -8.390 -8.560 15.547 1.00 97.69 161 LYS A O 1
ATOM 1274 N N . TYR A 1 162 ? -6.251 -8.869 14.955 1.00 98.44 162 TYR A N 1
ATOM 1275 C CA . TYR A 1 162 ? -5.881 -7.474 15.143 1.00 98.44 162 TYR A CA 1
ATOM 1276 C C . TYR A 1 162 ? -6.538 -6.586 14.082 1.00 98.44 162 TYR A C 1
ATOM 1278 O O . TYR A 1 162 ? -6.688 -6.974 12.922 1.00 98.44 162 TYR A O 1
ATOM 1286 N N . LEU A 1 163 ? -6.917 -5.384 14.511 1.00 97.81 163 LEU A N 1
ATOM 1287 C CA . LEU A 1 163 ? -7.534 -4.338 13.688 1.00 97.81 163 LEU A CA 1
ATOM 1288 C C . LEU A 1 163 ? -6.757 -3.019 13.754 1.00 97.81 163 LEU A C 1
ATOM 1290 O O . LEU A 1 163 ? -7.004 -2.102 12.972 1.00 97.81 163 LEU A O 1
ATOM 1294 N N . PHE A 1 164 ? -5.806 -2.925 14.680 1.00 96.25 164 PHE A N 1
ATOM 1295 C CA . PHE A 1 164 ? -5.024 -1.731 14.937 1.00 96.25 164 PHE A CA 1
ATOM 1296 C C . PHE A 1 164 ? -3.561 -2.108 15.134 1.00 96.25 164 PHE A C 1
ATOM 1298 O O . PHE A 1 164 ? -3.245 -3.161 15.698 1.00 96.25 164 PHE A O 1
ATOM 1305 N N . TYR A 1 165 ? -2.680 -1.212 14.715 1.00 95.38 165 TYR A N 1
ATOM 1306 C CA . TYR A 1 165 ? -1.259 -1.251 15.012 1.00 95.38 165 TYR A CA 1
ATOM 1307 C C . TYR A 1 165 ? -0.751 0.175 15.236 1.00 95.38 165 TYR A C 1
ATOM 1309 O O . TYR A 1 165 ? -1.435 1.137 14.889 1.00 95.38 165 TYR A O 1
ATOM 1317 N N . LEU A 1 166 ? 0.407 0.298 15.874 1.00 92.56 166 LEU A N 1
ATOM 1318 C CA . LEU A 1 166 ? 1.204 1.522 15.937 1.00 92.56 166 LEU A CA 1
ATOM 1319 C C . LEU A 1 166 ? 2.670 1.147 16.104 1.00 92.56 166 LEU A C 1
ATOM 1321 O O . LEU A 1 166 ? 2.962 0.080 16.656 1.00 92.56 166 LEU A O 1
ATOM 1325 N N . HIS A 1 167 ? 3.575 2.033 15.707 1.00 90.81 167 HIS A N 1
ATOM 1326 C CA . HIS A 1 167 ? 5.001 1.887 15.985 1.00 90.81 167 HIS A CA 1
ATOM 1327 C C . HIS A 1 167 ? 5.403 2.817 17.120 1.00 90.81 167 HIS A C 1
ATOM 1329 O O . HIS A 1 167 ? 5.082 4.003 17.116 1.00 90.81 167 HIS A O 1
ATOM 1335 N N . ASP A 1 168 ? 6.108 2.283 18.116 1.00 89.56 168 ASP A N 1
ATOM 1336 C CA . ASP A 1 168 ? 6.667 3.108 19.183 1.00 89.56 168 ASP A CA 1
ATOM 1337 C C . ASP A 1 168 ? 7.918 3.880 18.724 1.00 89.56 168 ASP A C 1
ATOM 1339 O O . ASP A 1 168 ? 8.431 3.713 17.616 1.00 89.56 168 ASP A O 1
ATOM 1343 N N . LYS A 1 169 ? 8.473 4.715 19.610 1.00 85.31 169 LYS A N 1
ATOM 1344 C CA . LYS A 1 169 ? 9.680 5.516 19.322 1.00 85.31 169 LYS A CA 1
ATOM 1345 C C . LYS A 1 169 ? 10.923 4.680 18.980 1.00 85.31 169 LYS A C 1
ATOM 1347 O O . LYS A 1 169 ? 11.899 5.230 18.479 1.00 85.31 169 LYS A O 1
ATOM 1352 N N . LYS A 1 170 ? 10.912 3.376 19.268 1.00 87.25 170 LYS A N 1
ATOM 1353 C CA . LYS A 1 170 ? 11.972 2.418 18.928 1.00 87.25 170 LYS A CA 1
ATOM 1354 C C . LYS A 1 170 ? 11.636 1.612 17.668 1.00 87.25 170 LYS A C 1
ATOM 1356 O O . LYS A 1 170 ? 12.304 0.613 17.414 1.00 87.25 170 LYS A O 1
ATOM 1361 N N . GLN A 1 171 ? 10.628 2.031 16.895 1.00 86.00 171 GLN A N 1
ATOM 1362 C CA . GLN A 1 171 ? 10.141 1.349 15.692 1.00 86.00 171 GLN A CA 1
ATOM 1363 C C . GLN A 1 171 ? 9.606 -0.062 15.969 1.00 86.00 171 GLN A C 1
ATOM 1365 O O . GLN A 1 171 ? 9.518 -0.894 15.067 1.00 86.00 171 GLN A O 1
ATOM 1370 N N . LYS A 1 172 ? 9.231 -0.355 17.221 1.00 89.12 172 LYS A N 1
ATOM 1371 C CA . LYS A 1 172 ? 8.577 -1.617 17.552 1.00 89.12 172 LYS A CA 1
ATOM 1372 C C . LYS A 1 172 ? 7.079 -1.470 17.336 1.00 89.12 172 LYS A C 1
ATOM 1374 O O . LYS A 1 172 ? 6.446 -0.582 17.902 1.00 89.12 172 LYS A O 1
ATOM 1379 N N . ILE A 1 173 ? 6.523 -2.386 16.556 1.00 92.69 173 ILE A N 1
ATOM 1380 C CA . ILE A 1 173 ? 5.093 -2.447 16.282 1.00 92.69 173 ILE A CA 1
ATOM 1381 C C . ILE A 1 173 ? 4.318 -3.086 17.447 1.00 92.69 173 ILE A C 1
ATOM 1383 O O . ILE A 1 173 ? 4.725 -4.109 18.010 1.00 92.69 173 ILE A O 1
ATOM 1387 N N . HIS A 1 174 ? 3.184 -2.484 17.799 1.00 94.62 174 HIS A N 1
ATOM 1388 C CA . HIS A 1 174 ? 2.263 -2.936 18.842 1.00 94.62 174 HIS A CA 1
ATOM 1389 C C . HI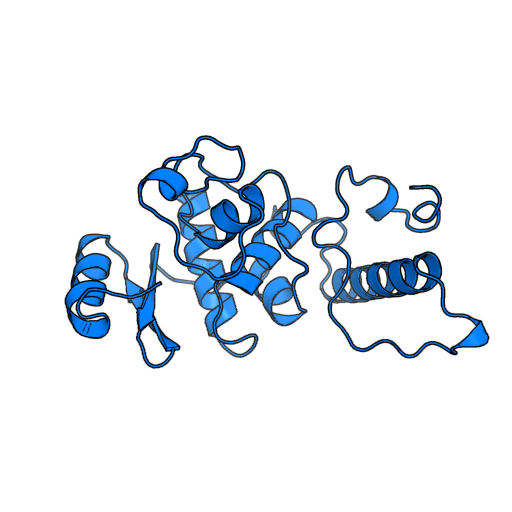S A 1 174 ? 0.864 -3.092 18.262 1.00 94.62 174 HIS A C 1
ATOM 1391 O O . HIS A 1 174 ? 0.330 -2.157 17.672 1.00 94.62 174 HIS A O 1
ATOM 1397 N N . TYR A 1 175 ? 0.252 -4.257 18.460 1.00 96.31 175 TYR A N 1
ATOM 1398 C CA . TYR A 1 175 ? -1.033 -4.608 17.856 1.00 96.31 175 TYR A CA 1
ATOM 1399 C C . TYR A 1 175 ? -2.187 -4.528 18.857 1.00 96.31 175 TYR A C 1
ATOM 1401 O O . TYR A 1 175 ? -1.998 -4.711 20.061 1.00 96.31 175 TYR A O 1
ATOM 1409 N N . ALA A 1 176 ? -3.398 -4.290 18.358 1.00 97.12 176 ALA A N 1
ATOM 1410 C CA . ALA A 1 176 ? -4.615 -4.274 19.162 1.00 97.12 176 ALA A CA 1
ATOM 1411 C C . ALA A 1 176 ? -5.828 -4.789 18.373 1.00 97.12 176 ALA A C 1
ATOM 1413 O O . ALA A 1 176 ? -5.920 -4.640 17.152 1.00 97.12 176 ALA A O 1
ATOM 1414 N N . ILE A 1 177 ? -6.762 -5.422 19.087 1.00 97.12 177 ILE A N 1
ATOM 1415 C CA . ILE A 1 177 ? -8.032 -5.918 18.532 1.00 97.12 177 ILE A CA 1
ATOM 1416 C C . ILE A 1 177 ? -9.095 -4.821 18.621 1.00 97.12 177 ILE A C 1
ATOM 1418 O O . ILE A 1 177 ? -9.894 -4.657 17.706 1.00 97.12 177 ILE A O 1
ATOM 1422 N N . THR A 1 178 ? -9.098 -4.045 19.707 1.00 95.38 178 THR A N 1
ATOM 1423 C CA . THR A 1 178 ? -10.093 -2.991 19.944 1.00 95.38 178 THR A CA 1
ATOM 1424 C C . THR A 1 178 ? -9.469 -1.602 19.940 1.00 95.38 178 THR A C 1
ATOM 1426 O O . THR A 1 178 ? -8.288 -1.430 20.250 1.00 95.38 178 THR A O 1
ATOM 1429 N N . ASN A 1 179 ? -10.288 -0.585 19.660 1.00 92.50 179 ASN A N 1
ATOM 1430 C CA . ASN A 1 179 ? -9.839 0.804 19.729 1.00 92.50 179 ASN A CA 1
ATOM 1431 C C . ASN A 1 179 ? -9.376 1.178 21.148 1.00 92.50 179 ASN A C 1
ATOM 1433 O O . ASN A 1 179 ? -8.371 1.854 21.306 1.00 92.50 179 ASN A O 1
ATOM 1437 N N . THR A 1 180 ? -10.043 0.679 22.194 1.00 95.69 180 THR A N 1
ATOM 1438 C CA . THR A 1 180 ? -9.621 0.898 23.589 1.00 95.69 180 THR A CA 1
ATOM 1439 C C . THR A 1 180 ? -8.218 0.353 23.859 1.00 95.69 180 THR A C 1
ATOM 1441 O O . THR A 1 180 ? -7.409 1.032 24.483 1.00 95.69 180 THR A O 1
ATOM 1444 N N . GLN A 1 181 ? -7.895 -0.847 23.362 1.00 95.88 181 GLN A N 1
ATOM 1445 C CA . GLN A 1 181 ? -6.538 -1.395 23.470 1.00 95.88 181 GLN A CA 1
ATOM 1446 C C . GLN A 1 181 ? -5.524 -0.546 22.697 1.00 95.88 181 GLN A C 1
ATOM 1448 O O . GLN A 1 181 ? -4.425 -0.309 23.186 1.00 95.88 181 GLN A O 1
ATOM 1453 N N . HIS A 1 182 ? -5.895 -0.062 21.512 1.00 94.31 182 HIS A N 1
ATOM 1454 C CA . HIS A 1 182 ? -5.036 0.806 20.712 1.00 94.31 182 HIS A CA 1
ATOM 1455 C C . HIS A 1 182 ? -4.747 2.148 21.407 1.00 94.31 182 HIS A C 1
ATOM 1457 O O . HIS A 1 182 ? -3.593 2.570 21.452 1.00 94.31 182 HIS A O 1
ATOM 1463 N N . GLU A 1 183 ? -5.750 2.785 22.015 1.00 91.62 183 GLU A N 1
ATOM 1464 C CA . GLU A 1 183 ? -5.554 4.015 22.794 1.00 91.62 183 GLU A CA 1
ATOM 1465 C C . GLU A 1 183 ? -4.690 3.771 24.042 1.00 91.62 183 GLU A C 1
ATOM 1467 O O . GLU A 1 183 ? -3.784 4.555 24.325 1.00 91.62 183 GLU A O 1
ATOM 1472 N N . ASN A 1 184 ? -4.864 2.633 24.725 1.00 93.31 184 ASN A N 1
ATOM 1473 C CA . ASN A 1 184 ? -3.978 2.244 25.825 1.00 93.31 184 ASN A CA 1
ATOM 1474 C C . ASN A 1 184 ? -2.527 2.049 25.349 1.00 93.31 184 ASN A C 1
ATOM 1476 O O . ASN A 1 184 ? -1.602 2.536 26.001 1.00 93.31 184 ASN A O 1
ATOM 1480 N N . ASN A 1 185 ? -2.321 1.405 24.192 1.00 93.31 185 ASN A N 1
ATOM 1481 C CA . ASN A 1 185 ? -0.993 1.261 23.590 1.00 93.31 185 ASN A CA 1
ATOM 1482 C C . ASN A 1 185 ? -0.370 2.638 23.293 1.00 93.31 185 ASN A C 1
ATOM 1484 O O . ASN A 1 185 ? 0.816 2.834 23.556 1.00 93.31 185 ASN A O 1
ATOM 1488 N N . LYS A 1 186 ? -1.149 3.619 22.811 1.00 90.38 186 LYS A N 1
ATOM 1489 C CA . LYS A 1 186 ? -0.653 4.992 22.607 1.00 90.38 186 LYS A CA 1
ATOM 1490 C C . LYS A 1 186 ? -0.189 5.623 23.915 1.00 90.38 186 LYS A C 1
ATOM 1492 O O . LYS A 1 186 ? 0.917 6.159 23.982 1.00 90.38 186 LYS A O 1
ATOM 1497 N N . THR A 1 187 ? -0.997 5.554 24.970 1.00 89.88 187 THR A N 1
ATOM 1498 C CA . THR A 1 187 ? -0.610 6.112 26.273 1.00 89.88 187 THR A CA 1
ATOM 1499 C C . THR A 1 187 ? 0.650 5.436 26.815 1.00 89.88 187 THR A C 1
ATOM 1501 O O . THR A 1 187 ? 1.559 6.124 27.276 1.00 89.88 187 THR A O 1
ATOM 1504 N N . GLN A 1 188 ? 0.736 4.108 26.705 1.00 90.19 188 GLN A N 1
ATOM 1505 C CA . GLN A 1 188 ? 1.830 3.317 27.263 1.00 90.19 188 GLN A CA 1
ATOM 1506 C C . GLN A 1 188 ? 3.151 3.472 26.497 1.00 90.19 188 GLN A C 1
ATOM 1508 O O . GLN A 1 188 ? 4.206 3.589 27.120 1.00 90.19 188 GLN A O 1
ATOM 1513 N N . PHE A 1 189 ? 3.115 3.448 25.162 1.00 88.81 189 PHE A N 1
ATOM 1514 C CA . PHE A 1 189 ? 4.325 3.346 24.337 1.00 88.81 189 PHE A CA 1
ATOM 1515 C C . PHE A 1 189 ? 4.708 4.653 23.631 1.00 88.81 189 PHE A C 1
ATOM 1517 O O . PHE A 1 189 ? 5.867 4.821 23.247 1.00 88.81 189 PHE A O 1
ATOM 1524 N N . CYS A 1 190 ? 3.775 5.599 23.491 1.00 78.19 190 CYS A N 1
ATOM 1525 C CA . CYS A 1 190 ? 3.983 6.807 22.687 1.00 78.19 190 CYS A CA 1
ATOM 1526 C C . CYS A 1 190 ? 4.168 8.078 23.511 1.00 78.19 190 CYS A C 1
ATOM 1528 O O . CYS A 1 190 ? 4.758 9.041 23.014 1.00 78.19 190 CYS A O 1
ATOM 1530 N N . GLY A 1 191 ? 3.653 8.121 24.747 1.00 64.00 191 GLY A N 1
ATOM 1531 C CA . GLY A 1 191 ? 3.706 9.318 25.595 1.00 64.00 191 GLY A CA 1
ATOM 1532 C C . GLY A 1 191 ? 3.177 10.586 24.905 1.00 64.00 191 GLY A C 1
ATOM 1533 O O . GLY A 1 191 ? 3.673 11.673 25.182 1.00 64.00 191 GLY A O 1
ATOM 1534 N N . GLY A 1 192 ? 2.235 10.442 23.960 1.00 57.75 192 GLY A N 1
ATOM 1535 C CA . GLY A 1 192 ? 1.634 11.543 23.196 1.00 57.75 192 GLY A CA 1
ATOM 1536 C C . GLY A 1 192 ? 2.103 11.722 21.743 1.00 57.75 192 GLY A C 1
ATOM 1537 O O . GLY A 1 192 ? 1.523 12.550 21.048 1.00 57.75 192 GLY A O 1
ATOM 1538 N N . SER A 1 193 ? 3.092 10.965 21.247 1.00 56.38 193 SER A N 1
ATOM 1539 C CA . SER A 1 193 ? 3.517 11.042 19.835 1.00 56.38 193 SER A CA 1
ATOM 1540 C C . SER A 1 193 ? 3.951 9.675 19.280 1.00 56.38 193 SER A C 1
ATOM 1542 O O . SER A 1 193 ? 5.081 9.241 19.519 1.00 56.38 193 SER A O 1
ATOM 1544 N N . CYS A 1 194 ? 3.064 9.011 18.543 1.00 63.66 194 CYS A N 1
ATOM 1545 C CA . CYS A 1 194 ? 3.405 7.940 17.601 1.00 63.66 194 CYS A CA 1
ATOM 1546 C C . CYS A 1 194 ? 2.775 8.263 16.250 1.00 63.66 194 CYS A C 1
ATOM 1548 O O . CYS A 1 194 ? 1.784 9.001 16.206 1.00 63.66 194 CYS A O 1
ATOM 1550 N N . GLU A 1 195 ? 3.372 7.717 15.193 1.00 53.91 195 GLU A N 1
ATOM 1551 C CA . GLU A 1 195 ? 2.720 7.584 13.888 1.00 53.91 195 GLU A CA 1
ATOM 1552 C C . GLU A 1 195 ? 1.734 6.411 13.899 1.00 53.91 195 GLU A C 1
ATOM 1554 O O . GLU A 1 195 ? 2.010 5.398 14.590 1.00 53.91 195 GLU A O 1
#

Secondary structure (DSSP, 8-state):
-TT-TT-TTTTT-S--TT-S--S-----GGG--HHHHHHHHHHHHHHHHHHHT-TT-BTTB-HHHHHHHHHHHHHH-S-SSTTHHHHHHHHHHHHHHTT-----HHHHHHHHT--SSPPPHHHHT---TT-TTTS-S--SS-SSPPPHHHHHHHHSPPP----EEEE-TTS-EEEESSHHHHHHHHHHHHTT---